Protein 2ZVY (pdb70)

CATH classification: 3.30.1330.60

Structure (mmCIF, N/CA/C/O backbone):
data_2ZVY
#
_entry.id   2ZVY
#
_cell.length_a   64.250
_cell.length_b   86.400
_cell.length_c   129.910
_cell.angle_alpha   90.00
_cell.angle_beta   90.00
_cell.angle_gamma   90.00
#
_symmetry.space_group_name_H-M   'C 2 2 21'
#
loop_
_entity.id
_entity.type
_entity.pdbx_description
1 polymer 'Chemotaxis protein motB'
2 water water
#
loop_
_atom_site.group_PDB
_atom_site.id
_atom_site.type_symbol
_atom_site.label_atom_id
_atom_site.label_alt_id
_atom_site.label_comp_id
_atom_site.label_asym_id
_atom_site.label_entity_id
_atom_site.label_seq_id
_atom_site.pdbx_PDB_ins_code
_atom_site.Cartn_x
_atom_site.Cartn_y
_atom_site.Cartn_z
_atom_site.occupancy
_atom_site.B_iso_or_equiv
_atom_site.auth_seq_id
_atom_site.auth_comp_id
_atom_site.auth_asym_id
_atom_site.auth_atom_id
_atom_site.pdbx_PDB_model_num
ATOM 1 N N . GLU A 1 1 ? 32.859 -24.983 27.023 1.00 71.98 99 GLU A N 1
ATOM 2 C CA . GLU A 1 1 ? 33.018 -26.463 26.972 1.00 71.84 99 GLU A CA 1
ATOM 3 C C . GLU A 1 1 ? 31.949 -27.148 27.816 1.00 71.44 99 GLU A C 1
ATOM 4 O O . GLU A 1 1 ? 31.699 -28.346 27.673 1.00 71.75 99 GLU A O 1
ATOM 10 N N . LYS A 1 2 ? 31.319 -26.375 28.695 1.00 70.36 100 LYS A N 1
ATOM 11 C CA . LYS A 1 2 ? 30.276 -26.891 29.572 1.00 68.97 100 LYS A CA 1
ATOM 12 C C . LYS A 1 2 ? 28.912 -26.879 28.879 1.00 67.49 100 LYS A C 1
ATOM 13 O O . LYS A 1 2 ? 28.615 -27.752 28.060 1.00 67.30 100 LYS A O 1
ATOM 19 N N . GLN A 1 3 ? 28.090 -25.886 29.213 1.00 65.52 101 GLN A N 1
ATOM 20 C CA . GLN A 1 3 ? 26.759 -25.745 28.629 1.00 63.08 101 GLN A CA 1
ATOM 21 C C . GLN A 1 3 ? 26.807 -25.685 27.104 1.00 60.69 101 GLN A C 1
ATOM 22 O O . GLN A 1 3 ? 26.029 -26.355 26.426 1.00 60.67 101 GLN A O 1
ATOM 28 N N . PRO A 1 4 ? 27.719 -24.870 26.546 1.00 58.14 102 PRO A N 1
ATOM 29 C CA . PRO A 1 4 ? 27.850 -24.737 25.093 1.00 55.92 102 PRO A CA 1
ATOM 30 C C . PRO A 1 4 ? 28.093 -26.062 24.379 1.00 53.58 102 PRO A C 1
ATOM 31 O O . PRO A 1 4 ? 27.430 -26.371 23.389 1.00 52.31 102 PRO A O 1
ATOM 35 N N . ASN A 1 5 ? 29.042 -26.846 24.882 1.00 50.97 103 ASN A N 1
ATOM 36 C CA . ASN A 1 5 ? 29.351 -28.130 24.270 1.00 48.75 103 ASN A CA 1
ATOM 37 C C . ASN A 1 5 ? 28.114 -29.018 24.220 1.00 46.52 103 ASN A C 1
ATOM 38 O O . ASN A 1 5 ? 27.795 -29.594 23.181 1.00 45.59 103 ASN A O 1
ATOM 43 N N . ILE A 1 6 ? 27.422 -29.125 25.347 1.00 44.03 104 ILE A N 1
ATOM 44 C CA .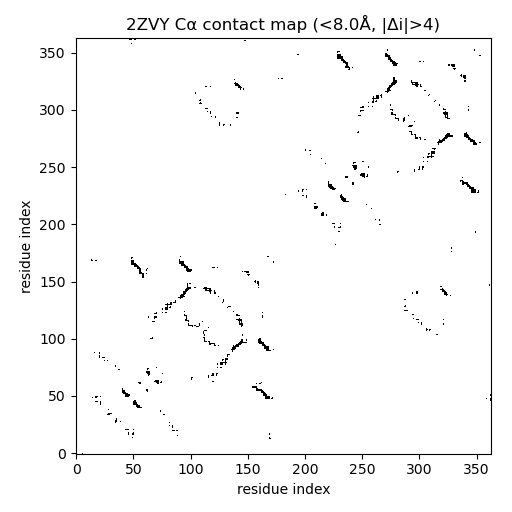 ILE A 1 6 ? 26.225 -29.949 25.419 1.00 42.55 104 ILE A CA 1
ATOM 45 C C . ILE A 1 6 ? 25.136 -29.325 24.545 1.00 40.89 104 ILE A C 1
ATOM 46 O O . ILE A 1 6 ? 24.287 -30.025 23.992 1.00 40.52 104 ILE A O 1
ATOM 51 N N . ASP A 1 7 ? 25.182 -28.004 24.412 1.00 38.79 105 ASP A N 1
ATOM 52 C CA . ASP A 1 7 ? 24.213 -27.274 23.605 1.00 36.05 105 ASP A CA 1
ATOM 53 C C . ASP A 1 7 ? 24.432 -27.590 22.128 1.00 33.47 105 ASP A C 1
ATOM 54 O O . ASP A 1 7 ? 23.480 -27.831 21.383 1.00 30.93 105 ASP A O 1
ATOM 59 N N . GLU A 1 8 ? 25.696 -27.589 21.716 1.00 30.67 106 GLU A N 1
ATOM 60 C CA . GLU A 1 8 ? 26.059 -27.878 20.335 1.00 30.90 106 GLU A CA 1
ATOM 61 C C . GLU A 1 8 ? 25.684 -29.322 20.020 1.00 28.89 106 GLU A C 1
ATOM 62 O O . GLU A 1 8 ? 25.212 -29.625 18.925 1.00 28.04 106 GLU A O 1
ATOM 68 N N . LEU A 1 9 ? 25.892 -30.208 20.992 1.00 28.12 107 LEU A N 1
ATOM 69 C CA . LEU A 1 9 ? 25.567 -31.621 20.826 1.00 27.98 107 LEU A CA 1
ATOM 70 C C . LEU A 1 9 ? 24.101 -31.808 20.453 1.00 27.61 107 LEU A C 1
ATOM 71 O O . LEU A 1 9 ? 23.784 -32.465 19.461 1.00 28.64 107 LEU A O 1
ATOM 76 N N . LYS A 1 10 ? 23.209 -31.233 21.253 1.00 25.18 108 LYS A N 1
ATOM 77 C CA . LYS A 1 10 ? 21.780 -31.354 20.994 1.00 26.04 108 LYS A CA 1
ATOM 78 C C . LYS A 1 10 ? 21.402 -30.726 19.659 1.00 23.50 108 LYS A C 1
ATOM 79 O O . LYS A 1 10 ? 20.534 -31.230 18.949 1.00 22.35 108 LYS A O 1
ATOM 85 N N . LYS A 1 11 ? 22.055 -29.622 19.325 1.00 21.51 109 LYS A N 1
ATOM 86 C CA . LYS A 1 11 ? 21.799 -28.935 18.064 1.00 21.53 109 LYS A CA 1
ATOM 87 C C . LYS A 1 11 ? 22.154 -29.847 16.890 1.00 21.11 109 LYS A C 1
ATOM 88 O O . LYS A 1 11 ? 21.388 -29.969 15.932 1.00 18.50 109 LYS A O 1
ATOM 94 N N . ARG A 1 12 ? 23.320 -30.484 16.971 1.00 21.46 110 ARG A N 1
ATOM 95 C CA . ARG A 1 12 ? 23.792 -31.388 15.922 1.00 22.32 110 ARG A CA 1
ATOM 96 C C . ARG A 1 12 ? 22.888 -32.598 15.752 1.00 22.59 110 ARG A C 1
ATOM 97 O O . ARG A 1 12 ? 22.636 -33.041 14.631 1.00 22.09 110 ARG A O 1
ATOM 105 N N . MET A 1 13 ? 22.419 -33.145 16.867 1.00 23.10 111 MET A N 1
ATOM 106 C CA . MET A 1 13 ? 21.544 -34.305 16.828 1.00 24.66 111 MET A CA 1
ATOM 107 C C . MET A 1 13 ? 20.226 -33.961 16.160 1.00 23.38 111 MET A C 1
ATOM 108 O O . MET A 1 13 ? 19.673 -34.764 15.409 1.00 23.63 111 MET A O 1
ATOM 113 N N . GLU A 1 14 ? 19.723 -32.763 16.430 1.00 20.89 112 GLU A N 1
ATOM 114 C CA . GLU A 1 14 ? 18.474 -32.348 15.824 1.00 18.91 112 GLU A CA 1
ATOM 115 C C . GLU A 1 14 ? 18.668 -32.152 14.330 1.00 16.21 112 GLU A C 1
ATOM 116 O O . GLU A 1 14 ? 17.806 -32.525 13.533 1.00 13.56 112 GLU A O 1
ATOM 122 N N . GLN A 1 15 ? 19.798 -31.561 13.951 1.00 14.42 113 GLN A N 1
ATOM 123 C CA . GLN A 1 15 ? 20.093 -31.338 12.541 1.00 14.48 113 GLN A CA 1
ATOM 124 C C . GLN A 1 15 ? 20.158 -32.669 11.802 1.00 13.99 113 GLN A C 1
ATOM 125 O O . GLN A 1 15 ? 19.638 -32.801 10.695 1.00 12.76 113 GLN A O 1
ATOM 131 N N . SER A 1 16 ? 20.796 -33.661 12.415 1.00 14.94 114 SER A N 1
ATOM 132 C CA . SER A 1 16 ? 20.904 -34.966 11.774 1.00 15.54 114 SER A CA 1
ATOM 133 C C . SER A 1 16 ? 19.519 -35.578 11.556 1.00 13.63 114 SER A C 1
ATOM 134 O O . SER A 1 16 ? 19.281 -36.230 10.539 1.00 13.09 114 SER A O 1
ATOM 137 N N . ARG A 1 17 ? 18.606 -35.368 12.502 1.00 12.61 115 ARG A N 1
ATOM 138 C CA . ARG A 1 17 ? 17.253 -35.902 12.369 1.00 11.97 115 ARG A CA 1
ATOM 139 C C . ARG A 1 17 ? 16.494 -35.198 11.252 1.00 11.60 115 ARG A C 1
ATOM 140 O O . ARG A 1 17 ? 15.795 -35.838 10.470 1.00 11.06 115 ARG A O 1
ATOM 148 N N . LEU A 1 18 ? 16.634 -33.878 11.177 1.00 11.01 116 LEU A N 1
ATOM 149 C CA . LEU A 1 18 ? 15.955 -33.113 10.136 1.00 11.31 116 LEU A CA 1
ATOM 150 C C . LEU A 1 18 ? 16.603 -33.365 8.781 1.00 12.01 116 LEU A C 1
ATOM 151 O O . LEU A 1 18 ? 15.936 -33.333 7.743 1.00 9.44 116 LEU A O 1
ATOM 156 N N . ASN A 1 19 ? 17.904 -33.629 8.787 1.00 10.68 117 ASN A N 1
ATOM 157 C CA . ASN A 1 19 ? 18.592 -33.911 7.542 1.00 12.59 117 ASN A CA 1
ATOM 158 C C . ASN A 1 19 ? 18.116 -35.257 7.003 1.00 10.91 117 ASN A C 1
ATOM 159 O O . ASN A 1 19 ? 17.970 -35.430 5.794 1.00 10.93 117 ASN A O 1
ATOM 164 N N . LYS A 1 20 ? 17.879 -36.215 7.893 1.00 9.42 118 LYS A N 1
ATOM 165 C CA . LYS A 1 20 ? 17.411 -37.514 7.433 1.00 10.32 118 LYS A CA 1
ATOM 166 C C . LYS A 1 20 ? 16.003 -37.356 6.877 1.00 8.58 118 LYS A C 1
ATOM 167 O O . LYS A 1 20 ? 15.657 -37.967 5.869 1.00 9.60 118 LYS A O 1
ATOM 173 N N . LEU A 1 21 ? 15.186 -36.544 7.544 1.00 8.52 119 LEU A N 1
ATOM 174 C CA . LEU A 1 21 ? 13.826 -36.303 7.076 1.00 7.12 119 LEU A CA 1
ATOM 175 C C . LEU A 1 21 ? 13.883 -35.673 5.683 1.00 7.77 119 LEU A C 1
ATOM 176 O O . LEU A 1 21 ? 13.095 -36.014 4.803 1.00 8.45 119 LEU A O 1
ATOM 181 N N . ARG A 1 22 ? 14.827 -34.759 5.484 1.00 8.63 120 ARG A N 1
ATOM 182 C CA . ARG A 1 22 ? 14.979 -34.098 4.194 1.00 9.55 120 ARG A CA 1
ATOM 183 C C . ARG A 1 22 ? 15.260 -35.136 3.111 1.00 9.16 120 ARG A C 1
ATOM 184 O O . ARG A 1 22 ? 14.638 -35.128 2.050 1.00 9.20 120 ARG A O 1
ATOM 192 N N . GLY A 1 23 ? 16.193 -36.039 3.388 1.00 7.72 121 GLY A N 1
ATOM 193 C CA . GLY A 1 23 ? 16.516 -37.067 2.419 1.00 8.36 121 GLY A CA 1
ATOM 194 C C . GLY A 1 23 ? 15.340 -37.991 2.183 1.00 8.29 121 GLY A C 1
ATOM 195 O O . GLY A 1 23 ? 15.110 -38.435 1.062 1.00 9.92 121 GLY A O 1
ATOM 196 N N . ASP A 1 24 ? 14.589 -38.277 3.243 1.00 7.72 122 ASP A N 1
ATOM 197 C CA . ASP A 1 24 ? 13.433 -39.161 3.137 1.00 8.79 122 ASP A CA 1
ATOM 198 C C . ASP A 1 24 ? 12.335 -38.553 2.274 1.00 8.24 122 ASP A C 1
ATOM 199 O O . ASP A 1 24 ? 11.681 -39.252 1.502 1.00 8.96 122 ASP A O 1
ATOM 204 N N . LEU A 1 25 ? 12.125 -37.250 2.408 1.00 7.33 123 LEU A N 1
ATOM 205 C CA . LEU A 1 25 ? 11.102 -36.587 1.617 1.00 7.18 123 LEU A CA 1
ATOM 206 C C . LEU A 1 25 ? 11.521 -36.545 0.153 1.00 7.57 123 LEU A C 1
ATOM 207 O O . LEU A 1 25 ? 10.717 -36.817 -0.737 1.00 6.78 123 LEU A O 1
ATOM 212 N N . ASP A 1 26 ? 12.782 -36.210 -0.100 1.00 7.95 124 ASP A N 1
ATOM 213 C CA . ASP A 1 26 ? 13.275 -36.166 -1.469 1.00 8.65 124 ASP A CA 1
ATOM 214 C C . ASP A 1 26 ? 13.132 -37.554 -2.105 1.00 7.99 124 ASP A C 1
ATOM 215 O O . ASP A 1 26 ? 12.772 -37.671 -3.273 1.00 7.96 124 ASP A O 1
ATOM 220 N N . GLN A 1 27 ? 13.412 -38.602 -1.337 1.00 7.66 125 GLN A N 1
ATOM 221 C CA . GLN A 1 27 ? 13.307 -39.960 -1.862 1.00 10.14 125 GLN A CA 1
ATOM 222 C C . GLN A 1 27 ? 11.859 -40.343 -2.149 1.00 9.31 125 GLN A C 1
ATOM 223 O O . GLN A 1 27 ? 11.583 -41.035 -3.125 1.00 9.28 125 GLN A O 1
ATOM 229 N N . LEU A 1 28 ? 10.945 -39.911 -1.284 1.00 7.87 126 LEU A N 1
ATOM 230 C CA . LEU A 1 28 ? 9.520 -40.208 -1.458 1.00 7.45 126 LEU A CA 1
ATOM 231 C C . LEU A 1 28 ? 9.041 -39.621 -2.785 1.00 6.53 126 LEU A C 1
ATOM 232 O O . LEU A 1 28 ? 8.304 -40.255 -3.549 1.00 5.88 126 LEU A O 1
ATOM 237 N N . ILE A 1 29 ? 9.466 -38.393 -3.052 1.00 6.94 127 ILE A N 1
ATOM 238 C CA . ILE A 1 29 ? 9.085 -37.701 -4.273 1.00 6.48 127 ILE A CA 1
ATOM 239 C C . ILE A 1 29 ? 9.672 -38.377 -5.509 1.00 7.70 127 ILE A C 1
ATOM 240 O O . ILE A 1 29 ? 8.993 -38.543 -6.524 1.00 6.76 127 ILE A O 1
ATOM 245 N N . GLU A 1 30 ? 10.934 -38.783 -5.404 1.00 7.17 128 GLU A N 1
ATOM 246 C CA . 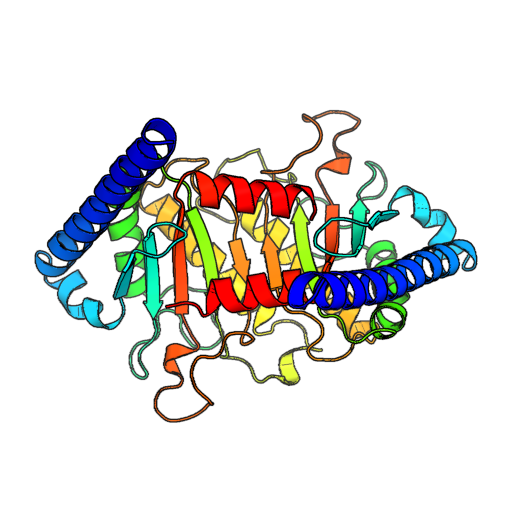GLU A 1 30 ? 11.643 -39.424 -6.508 1.00 8.04 128 GLU A CA 1
ATOM 247 C C . GLU A 1 30 ? 11.111 -40.790 -6.920 1.00 8.70 128 GLU A C 1
ATOM 248 O O . GLU A 1 30 ? 10.932 -41.062 -8.113 1.00 7.99 128 GLU A O 1
ATOM 254 N N . SER A 1 31 ? 10.844 -41.646 -5.939 1.00 8.31 129 SER A N 1
ATOM 255 C CA . SER A 1 31 ? 10.397 -43.001 -6.242 1.00 8.75 129 SER A CA 1
ATOM 256 C C . SER A 1 31 ? 8.948 -43.183 -6.682 1.00 8.44 129 SER A C 1
ATOM 257 O O . SER A 1 31 ? 8.598 -44.245 -7.191 1.00 9.83 129 SER A O 1
ATOM 260 N N . ASP A 1 32 ? 8.112 -42.165 -6.493 1.00 8.07 130 ASP A N 1
ATOM 261 C CA . ASP A 1 32 ? 6.711 -42.238 -6.911 1.00 9.85 130 ASP A CA 1
ATOM 262 C C . ASP A 1 32 ? 6.606 -41.408 -8.192 1.00 10.29 130 ASP A C 1
ATOM 263 O O . ASP A 1 32 ? 6.706 -40.187 -8.150 1.00 8.20 130 ASP A O 1
ATOM 268 N N . PRO A 1 33 ? 6.395 -42.063 -9.348 1.00 10.81 131 PRO A N 1
ATOM 269 C CA . PRO A 1 33 ? 6.291 -41.365 -10.636 1.00 12.00 131 PRO A CA 1
ATOM 270 C C . PRO A 1 33 ? 5.379 -40.148 -10.671 1.00 12.01 131 PRO A C 1
ATOM 271 O O . PRO A 1 33 ? 5.703 -39.144 -11.306 1.00 11.40 131 PRO A O 1
ATOM 275 N N . LYS A 1 34 ? 4.236 -40.234 -10.003 1.00 12.48 132 LYS A N 1
ATOM 276 C CA . LYS A 1 34 ? 3.310 -39.111 -9.997 1.00 12.96 132 LYS A CA 1
ATOM 277 C C . LYS A 1 34 ? 3.815 -37.952 -9.154 1.00 12.07 132 LYS A C 1
ATOM 278 O O . LYS A 1 34 ? 3.635 -36.795 -9.524 1.00 12.62 132 LYS A O 1
ATOM 284 N N . LEU A 1 35 ? 4.454 -38.254 -8.028 1.00 10.67 133 LEU A N 1
ATOM 285 C CA . LEU A 1 35 ? 4.996 -37.193 -7.189 1.00 8.63 133 LEU A CA 1
ATOM 286 C C . LEU A 1 35 ? 6.216 -36.594 -7.874 1.00 7.50 133 LEU A C 1
ATOM 287 O O . LEU A 1 35 ? 6.447 -35.392 -7.809 1.00 9.29 133 LEU A O 1
ATOM 292 N N . ARG A 1 36 ? 6.996 -37.433 -8.547 1.00 8.29 134 ARG A N 1
ATOM 293 C CA . ARG A 1 36 ? 8.190 -36.949 -9.233 1.00 7.52 134 ARG A CA 1
ATOM 294 C C . ARG A 1 36 ? 7.824 -35.933 -10.320 1.00 10.00 134 ARG A C 1
ATOM 295 O O . ARG A 1 36 ? 8.539 -34.952 -10.539 1.00 8.68 134 ARG A O 1
ATOM 303 N N . ALA A 1 37 ? 6.701 -36.169 -10.992 1.00 8.67 135 ALA A N 1
ATOM 304 C CA . ALA A 1 37 ? 6.239 -35.269 -12.043 1.00 11.58 135 ALA A CA 1
ATOM 305 C C . ALA A 1 37 ? 5.897 -33.896 -11.469 1.00 10.67 135 ALA A C 1
ATOM 306 O O . ALA A 1 37 ? 5.851 -32.900 -12.195 1.00 10.89 135 ALA A O 1
ATOM 308 N N . LEU A 1 38 ? 5.660 -33.849 -10.163 1.00 9.02 136 LEU A N 1
ATOM 309 C CA . LEU A 1 38 ? 5.307 -32.606 -9.485 1.00 9.58 136 LEU A CA 1
ATOM 310 C C . LEU A 1 38 ? 6.495 -31.963 -8.767 1.00 9.34 136 LEU A C 1
ATOM 311 O O . LEU A 1 38 ? 6.354 -30.907 -8.151 1.00 11.40 136 LEU A O 1
ATOM 316 N N . ARG A 1 39 ? 7.666 -32.589 -8.856 1.00 8.97 137 ARG A N 1
ATOM 317 C CA . ARG A 1 39 ? 8.853 -32.079 -8.179 1.00 8.31 137 ARG A CA 1
ATOM 318 C C . ARG A 1 39 ? 9.222 -30.617 -8.465 1.00 10.11 137 ARG A C 1
ATOM 319 O O . ARG A 1 39 ? 9.780 -29.938 -7.604 1.00 10.03 137 ARG A O 1
ATOM 327 N N . PRO A 1 40 ? 8.941 -30.118 -9.679 1.00 11.20 138 PRO A N 1
ATOM 328 C CA . PRO A 1 40 ? 9.288 -28.718 -9.949 1.00 12.16 138 PRO A CA 1
ATOM 329 C C . PRO A 1 40 ? 8.603 -27.748 -8.982 1.00 12.88 138 PRO A C 1
ATOM 330 O O . PRO A 1 40 ? 9.057 -26.617 -8.796 1.00 14.22 138 PRO A O 1
ATOM 334 N N . HIS A 1 41 ? 7.521 -28.204 -8.359 1.00 11.75 139 HIS A N 1
ATOM 335 C CA . HIS A 1 41 ? 6.768 -27.390 -7.405 1.00 11.39 139 HIS A CA 1
ATOM 336 C C . HIS A 1 41 ? 7.320 -27.530 -5.997 1.00 13.80 139 HIS A C 1
ATOM 337 O O . HIS A 1 41 ? 6.952 -26.764 -5.107 1.00 12.56 139 HIS A O 1
ATOM 344 N N . LEU A 1 42 ? 8.205 -28.502 -5.798 1.00 10.82 140 LEU A N 1
ATOM 345 C CA . LEU A 1 42 ? 8.741 -28.767 -4.468 1.00 12.25 140 LEU A CA 1
ATOM 346 C C . LEU A 1 42 ? 10.169 -28.306 -4.230 1.00 15.32 140 LEU A C 1
ATOM 347 O O . LEU A 1 42 ? 11.090 -28.709 -4.938 1.00 14.01 140 LEU A O 1
ATOM 352 N N . LYS A 1 43 ? 10.340 -27.463 -3.215 1.00 15.39 141 LYS A N 1
ATOM 353 C CA . LYS A 1 43 ? 11.657 -26.940 -2.852 1.00 18.96 141 LYS A CA 1
ATOM 354 C C . LYS A 1 43 ? 11.875 -27.209 -1.370 1.00 18.75 141 LYS A C 1
ATOM 355 O O . LYS A 1 43 ? 11.144 -26.687 -0.528 1.00 18.55 141 LYS A O 1
ATOM 361 N N . ILE A 1 44 ? 12.877 -28.022 -1.054 1.00 18.43 142 ILE A N 1
ATOM 362 C CA . ILE A 1 44 ? 13.174 -28.359 0.332 1.00 19.97 142 ILE A CA 1
ATOM 363 C C . ILE A 1 44 ? 14.575 -27.902 0.720 1.00 22.15 142 ILE A C 1
ATOM 364 O O . ILE A 1 44 ? 15.545 -28.191 0.019 1.00 25.06 142 ILE A O 1
ATOM 369 N N . ASP A 1 45 ? 14.683 -27.189 1.837 1.00 20.02 143 ASP A N 1
ATOM 370 C CA . ASP A 1 45 ? 15.983 -26.720 2.296 1.00 18.93 143 ASP A CA 1
ATOM 371 C C . ASP A 1 45 ? 16.066 -26.653 3.815 1.00 18.58 143 ASP A C 1
ATOM 372 O O . ASP A 1 45 ? 15.054 -26.534 4.504 1.00 16.07 143 ASP A O 1
ATOM 377 N N . LEU A 1 46 ? 17.282 -26.763 4.338 1.00 17.60 144 LEU A N 1
ATOM 378 C CA . LEU A 1 46 ? 17.482 -26.678 5.774 1.00 18.16 144 LEU A CA 1
ATOM 379 C C . LEU A 1 46 ? 17.684 -25.211 6.102 1.00 16.67 144 LEU A C 1
ATOM 380 O O . LEU A 1 46 ? 18.476 -24.528 5.451 1.00 18.28 144 LEU A O 1
ATOM 385 N N . VAL A 1 47 ? 16.949 -24.720 7.093 1.00 15.13 145 VAL A N 1
ATOM 386 C CA . VAL A 1 47 ? 17.075 -23.334 7.516 1.00 13.51 145 VAL A CA 1
ATOM 387 C C . VAL A 1 47 ? 17.437 -23.339 8.997 1.00 13.52 145 VAL A C 1
ATOM 388 O O . VAL A 1 47 ? 17.425 -24.387 9.642 1.00 13.32 145 VAL A O 1
ATOM 392 N N . GLN A 1 48 ? 17.769 -22.169 9.527 1.00 15.95 146 GLN A N 1
ATOM 393 C CA . GLN A 1 48 ? 18.142 -22.048 10.928 1.00 16.60 146 GLN A CA 1
ATOM 394 C C . GLN A 1 48 ? 17.069 -22.578 11.877 1.00 15.62 146 GLN A C 1
ATOM 395 O O . GLN A 1 48 ? 17.384 -23.161 12.915 1.00 15.00 146 GLN A O 1
ATOM 401 N N . GLU A 1 49 ? 15.805 -22.380 11.511 1.00 12.28 147 GLU A N 1
ATOM 402 C CA . GLU A 1 49 ? 14.682 -22.817 12.337 1.00 13.45 147 GLU A CA 1
ATOM 403 C C . GLU A 1 49 ? 14.315 -24.294 12.177 1.00 12.81 147 GLU A C 1
ATOM 404 O O . GLU A 1 49 ? 13.474 -24.812 12.915 1.00 12.63 147 GLU A O 1
ATOM 410 N N . GLY A 1 50 ? 14.928 -24.966 11.209 1.00 11.82 148 GLY A N 1
ATOM 411 C CA . GLY A 1 50 ? 14.628 -26.371 11.002 1.00 11.58 148 GLY A CA 1
ATOM 412 C C . GLY A 1 50 ? 14.668 -26.787 9.544 1.00 13.16 148 GLY A C 1
ATOM 413 O O . GLY A 1 50 ? 15.624 -26.489 8.834 1.00 16.17 148 GLY A O 1
ATOM 414 N N . LEU A 1 51 ? 13.626 -27.480 9.098 1.00 11.57 149 LEU A N 1
ATOM 415 C CA . LEU A 1 51 ? 13.547 -27.947 7.718 1.00 10.28 149 LEU A CA 1
ATOM 416 C C . LEU A 1 51 ? 12.363 -27.299 7.011 1.00 9.61 149 LEU A C 1
ATOM 417 O O . LEU A 1 51 ? 11.228 -27.416 7.465 1.00 9.23 149 LEU A O 1
ATOM 422 N N . ARG A 1 52 ? 12.625 -26.617 5.901 1.00 9.44 150 ARG A N 1
ATOM 423 C CA . ARG A 1 52 ? 11.543 -25.969 5.168 1.00 9.31 150 ARG A CA 1
ATOM 424 C C . ARG A 1 52 ? 11.153 -26.687 3.886 1.00 10.34 150 ARG A C 1
ATOM 425 O O . ARG A 1 52 ? 12.004 -27.045 3.070 1.00 11.66 150 ARG A O 1
ATOM 433 N N . ILE A 1 53 ? 9.849 -26.894 3.725 1.00 8.98 151 ILE A N 1
ATOM 434 C CA . ILE A 1 53 ? 9.299 -27.533 2.543 1.00 9.40 151 ILE A CA 1
ATOM 435 C C . ILE A 1 53 ? 8.372 -26.516 1.897 1.00 10.46 151 ILE A C 1
ATOM 436 O O . ILE A 1 53 ? 7.371 -26.111 2.492 1.00 11.30 151 ILE A O 1
ATOM 441 N N . GLN A 1 54 ? 8.718 -26.085 0.692 1.00 8.01 152 GLN A N 1
ATOM 442 C CA . GLN A 1 54 ? 7.892 -25.119 -0.017 1.00 9.54 152 GLN A CA 1
ATOM 443 C C . GLN A 1 54 ? 7.183 -25.803 -1.182 1.00 9.88 152 GLN A C 1
ATOM 444 O O . GLN A 1 54 ? 7.790 -26.587 -1.912 1.00 9.48 152 GLN A O 1
ATOM 450 N N . ILE A 1 55 ? 5.894 -25.511 -1.334 1.00 8.35 153 ILE A N 1
ATOM 451 C CA . ILE A 1 55 ? 5.102 -26.050 -2.430 1.00 8.54 153 ILE A CA 1
ATOM 452 C C . ILE A 1 55 ? 4.716 -24.792 -3.189 1.00 9.41 153 ILE A C 1
ATOM 453 O O . ILE A 1 55 ? 3.869 -24.010 -2.751 1.00 8.36 153 ILE A O 1
ATOM 458 N N . ILE A 1 56 ? 5.381 -24.600 -4.321 1.00 9.26 154 ILE A N 1
ATOM 459 C CA . ILE A 1 56 ? 5.223 -23.400 -5.134 1.00 11.09 154 ILE A CA 1
ATOM 460 C C . ILE A 1 56 ? 4.449 -23.577 -6.434 1.00 11.59 154 ILE A C 1
ATOM 461 O O . ILE A 1 56 ? 4.550 -24.603 -7.100 1.00 14.09 154 ILE A O 1
ATOM 466 N N . ASP A 1 57 ? 3.669 -22.560 -6.785 1.00 10.36 155 ASP A N 1
ATOM 467 C CA . ASP A 1 57 ? 2.886 -22.577 -8.014 1.00 12.36 155 ASP A CA 1
ATOM 468 C C . ASP A 1 57 ? 3.776 -22.444 -9.247 1.00 13.18 155 ASP A C 1
ATOM 469 O O . ASP A 1 57 ? 4.933 -22.025 -9.162 1.00 12.44 155 ASP A O 1
ATOM 474 N N . SER A 1 58 ? 3.205 -22.812 -10.389 1.00 17.04 156 SER A N 1
ATOM 475 C CA . SER A 1 58 ? 3.829 -22.644 -11.694 1.00 20.69 156 SER A CA 1
ATOM 476 C C . SER A 1 58 ? 2.645 -21.945 -12.362 1.00 21.69 156 SER A C 1
ATOM 477 O O . SER A 1 58 ? 1.508 -22.150 -11.940 1.00 23.45 156 SER A O 1
ATOM 480 N N . GLN A 1 59 ? 2.871 -21.118 -13.375 1.00 26.53 157 GLN A N 1
ATOM 481 C CA . GLN A 1 59 ? 1.734 -20.434 -13.987 1.00 28.67 157 GLN A CA 1
ATOM 482 C C . GLN A 1 59 ? 0.661 -21.370 -14.545 1.00 29.43 157 GLN A C 1
ATOM 483 O O . GLN A 1 59 ? -0.531 -21.092 -14.418 1.00 30.80 157 GLN A O 1
ATOM 489 N N . ASN A 1 60 ? 1.070 -22.487 -15.135 1.00 28.30 158 ASN A N 1
ATOM 490 C CA . ASN A 1 60 ? 0.101 -23.417 -15.687 1.00 27.68 158 ASN A CA 1
ATOM 491 C C . ASN A 1 60 ? -0.462 -24.395 -14.666 1.00 24.41 158 ASN A C 1
ATOM 492 O O . ASN A 1 60 ? -1.490 -25.026 -14.904 1.00 24.84 158 ASN A O 1
ATOM 497 N N . ARG A 1 61 ? 0.207 -24.523 -13.526 1.00 21.73 159 ARG A N 1
ATOM 498 C CA . ARG A 1 61 ? -0.254 -25.439 -12.489 1.00 19.26 159 ARG A CA 1
ATOM 499 C C . ARG A 1 61 ? -0.231 -24.835 -11.091 1.00 17.42 159 ARG A C 1
ATOM 500 O O . ARG A 1 61 ? 0.726 -25.027 -10.340 1.00 17.44 159 ARG A O 1
ATOM 508 N N . PRO A 1 62 ? -1.286 -24.092 -10.723 1.00 14.62 160 PRO A N 1
ATOM 509 C CA . PRO A 1 62 ? -1.368 -23.471 -9.398 1.00 13.10 160 PRO A CA 1
ATOM 510 C C . PRO A 1 62 ? -1.853 -24.507 -8.384 1.00 11.35 160 PRO A C 1
ATOM 511 O O . PRO A 1 62 ? -2.596 -25.421 -8.741 1.00 11.34 160 PRO A O 1
ATOM 515 N N . MET A 1 63 ? -1.441 -24.381 -7.127 1.00 10.18 161 MET A N 1
ATOM 516 C CA . MET A 1 63 ? -1.887 -25.343 -6.126 1.00 10.31 161 MET A CA 1
ATOM 517 C C . MET A 1 63 ? -3.324 -25.038 -5.712 1.00 10.23 161 MET A C 1
ATOM 518 O O . MET A 1 63 ? -4.026 -25.902 -5.192 1.00 12.31 161 MET A O 1
ATOM 523 N N . PHE A 1 64 ? -3.743 -23.799 -5.958 1.00 11.05 162 PHE A N 1
ATOM 524 C CA . PHE A 1 64 ? -5.091 -23.315 -5.654 1.00 10.13 162 PHE A CA 1
ATOM 525 C C . PHE A 1 64 ? -5.471 -22.427 -6.833 1.00 10.70 162 PHE A C 1
ATOM 526 O O . PHE A 1 64 ? -4.661 -21.613 -7.270 1.00 10.41 162 PHE A O 1
ATOM 534 N N . LYS A 1 65 ? -6.686 -22.560 -7.353 1.00 10.61 163 LYS A N 1
ATOM 535 C CA . LYS A 1 65 ? -7.077 -21.692 -8.458 1.00 12.03 163 LYS A CA 1
ATOM 536 C C . LYS A 1 65 ? -7.192 -20.263 -7.942 1.00 10.61 163 LYS A C 1
ATOM 537 O O . LYS A 1 65 ? -7.437 -20.037 -6.756 1.00 10.36 163 LYS A O 1
ATOM 543 N N . THR A 1 66 ? -7.006 -19.301 -8.837 1.00 11.25 164 THR A N 1
ATOM 544 C CA . THR A 1 66 ? -7.050 -17.891 -8.466 1.00 12.54 164 THR A CA 1
ATOM 545 C C . THR A 1 66 ? -8.249 -17.483 -7.620 1.00 12.26 164 THR A C 1
ATOM 546 O O . THR A 1 66 ? -9.403 -17.702 -8.000 1.00 10.78 164 THR A O 1
ATOM 550 N N . GLY A 1 67 ? -7.952 -16.890 -6.464 1.00 13.14 165 GLY A N 1
ATOM 551 C CA . GLY A 1 67 ? -8.985 -16.428 -5.556 1.00 13.97 165 GLY A CA 1
ATOM 552 C C . GLY A 1 67 ? -9.622 -17.502 -4.695 1.00 14.47 165 GLY A C 1
ATOM 553 O O . GLY A 1 67 ? -10.464 -17.198 -3.852 1.00 15.59 165 GLY A O 1
ATOM 554 N N . SER A 1 68 ? -9.215 -18.753 -4.888 1.00 12.87 166 SER A N 1
ATOM 555 C CA . SER A 1 68 ? -9.784 -19.872 -4.139 1.00 11.20 166 SER A CA 1
ATOM 556 C C . SER A 1 68 ? -8.857 -20.478 -3.088 1.00 11.68 166 SER A C 1
ATOM 557 O O . SER A 1 68 ? -7.640 -20.500 -3.262 1.00 9.47 166 SER A O 1
ATOM 560 N N . ALA A 1 69 ? -9.451 -20.971 -2.004 1.00 11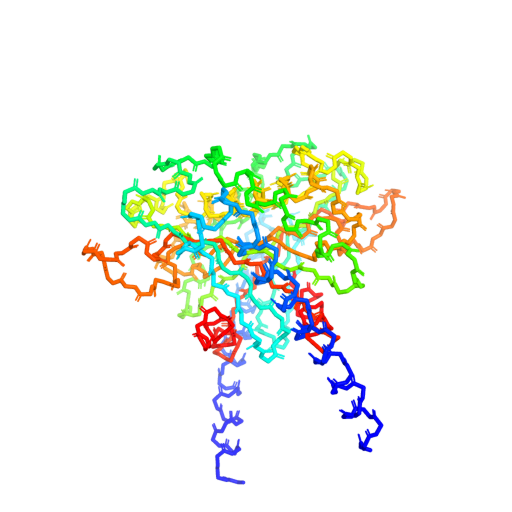.13 167 ALA A N 1
ATOM 561 C CA . ALA A 1 69 ? -8.696 -21.613 -0.932 1.00 10.97 167 ALA A CA 1
ATOM 562 C C . ALA A 1 69 ? -8.924 -23.127 -0.988 1.00 12.48 167 ALA A C 1
ATOM 563 O O . ALA A 1 69 ? -8.657 -23.841 -0.022 1.00 12.31 167 ALA A O 1
ATOM 565 N N . GLU A 1 70 ? -9.422 -23.601 -2.128 1.00 11.71 168 GLU A N 1
ATOM 566 C CA . GLU A 1 70 ? -9.692 -25.023 -2.356 1.00 13.10 168 GLU A CA 1
ATOM 567 C C . GLU A 1 70 ? -8.492 -25.660 -3.053 1.00 12.22 168 GLU A C 1
ATOM 568 O O . GLU A 1 70 ? -8.103 -25.228 -4.138 1.00 12.13 168 GLU A O 1
ATOM 574 N N . VAL A 1 71 ? -7.912 -26.692 -2.446 1.00 10.52 169 VAL A N 1
ATOM 575 C CA . VAL A 1 71 ? -6.742 -27.335 -3.039 1.00 10.73 169 VAL A CA 1
ATOM 576 C C . VAL A 1 71 ? -7.037 -28.032 -4.356 1.00 11.21 169 VAL A C 1
ATOM 577 O O . VAL A 1 71 ? -8.107 -28.621 -4.535 1.00 9.89 169 VAL A O 1
ATOM 581 N N . GLU A 1 72 ? -6.081 -27.956 -5.278 1.00 9.56 170 GLU A N 1
ATOM 582 C CA . GLU A 1 72 ? -6.218 -28.634 -6.555 1.00 11.38 170 GLU A CA 1
ATOM 583 C C . GLU A 1 72 ? -5.867 -30.097 -6.281 1.00 12.39 170 GLU A C 1
ATOM 584 O O . GLU A 1 72 ? -5.242 -30.409 -5.264 1.00 11.07 170 GLU A O 1
ATOM 590 N N . PRO A 1 73 ? -6.274 -31.015 -7.171 1.00 11.97 171 PRO A N 1
ATOM 591 C CA . PRO A 1 73 ? -5.983 -32.439 -6.976 1.00 12.40 171 PRO A CA 1
ATOM 592 C C . PRO A 1 73 ? -4.521 -32.786 -6.688 1.00 11.36 171 PRO A C 1
ATOM 593 O O . PRO A 1 73 ? -4.235 -33.558 -5.772 1.00 11.63 171 PRO A O 1
ATOM 597 N N . TYR A 1 74 ? -3.596 -32.227 -7.463 1.00 9.47 172 TYR A N 1
ATOM 598 C CA . TYR A 1 74 ? -2.180 -32.532 -7.253 1.00 10.02 172 TYR A CA 1
ATOM 599 C C . TYR A 1 74 ? -1.637 -31.929 -5.964 1.00 9.67 172 TYR A C 1
ATOM 600 O O . TYR A 1 74 ? -0.644 -32.418 -5.420 1.00 7.44 172 TYR A O 1
ATOM 609 N N . MET A 1 75 ? -2.275 -30.867 -5.476 1.00 8.86 173 MET A N 1
ATOM 610 C CA . MET A 1 75 ? -1.844 -30.256 -4.225 1.00 9.61 173 MET A CA 1
ATOM 611 C C . MET A 1 75 ? -2.237 -31.210 -3.100 1.00 8.56 173 MET A C 1
ATOM 612 O O . MET A 1 75 ? -1.455 -31.465 -2.182 1.00 8.12 173 MET A O 1
ATOM 617 N N . ARG A 1 76 ? -3.459 -31.732 -3.174 1.00 7.11 174 ARG A N 1
ATOM 618 C CA . ARG A 1 76 ? -3.933 -32.693 -2.189 1.00 7.42 174 ARG A CA 1
ATOM 619 C C . ARG A 1 76 ? -2.999 -33.903 -2.189 1.00 8.15 174 ARG A C 1
ATOM 620 O O . ARG A 1 76 ? -2.609 -34.397 -1.129 1.00 8.28 174 ARG A O 1
ATOM 628 N N . ASP A 1 77 ? -2.637 -34.376 -3.380 1.00 9.51 175 ASP A N 1
ATOM 629 C CA . ASP A 1 77 ? -1.757 -35.544 -3.496 1.00 10.75 175 ASP A CA 1
ATOM 630 C C . ASP A 1 77 ? -0.398 -35.335 -2.839 1.00 9.51 175 ASP A C 1
ATOM 631 O O . ASP A 1 77 ? 0.112 -36.223 -2.155 1.00 9.74 175 ASP A O 1
ATOM 636 N N . ILE A 1 78 ? 0.192 -34.169 -3.060 1.00 8.56 176 ILE A N 1
ATOM 637 C CA . ILE A 1 78 ? 1.490 -33.855 -2.477 1.00 8.33 176 ILE A CA 1
ATOM 638 C C . ILE A 1 78 ? 1.402 -33.828 -0.954 1.00 8.26 176 ILE A C 1
ATOM 639 O O . ILE A 1 78 ? 2.184 -34.477 -0.259 1.00 6.79 176 ILE A O 1
ATOM 644 N N . LEU A 1 79 ? 0.442 -33.069 -0.436 1.00 6.67 177 LEU A N 1
ATOM 645 C CA . LEU A 1 79 ? 0.276 -32.949 1.005 1.00 5.55 177 LEU A CA 1
ATOM 646 C C . LEU A 1 79 ? -0.018 -34.280 1.690 1.00 5.92 177 LEU A C 1
ATOM 647 O O . LEU A 1 79 ? 0.558 -34.582 2.735 1.00 5.75 177 LEU A O 1
ATOM 652 N N . ARG A 1 80 ? -0.907 -35.080 1.110 1.00 6.64 178 ARG A N 1
ATOM 653 C CA . ARG A 1 80 ? -1.229 -36.359 1.722 1.00 7.51 178 ARG A CA 1
ATOM 654 C C . ARG A 1 80 ? -0.063 -37.336 1.647 1.00 7.22 178 ARG A C 1
ATOM 655 O O . ARG A 1 80 ? 0.088 -38.194 2.515 1.00 8.70 178 ARG A O 1
ATOM 663 N N . ALA A 1 81 ? 0.774 -37.198 0.625 1.00 8.43 179 ALA A N 1
ATOM 664 C CA . ALA A 1 81 ? 1.921 -38.091 0.492 1.00 7.42 179 ALA A CA 1
ATOM 665 C C . ALA A 1 81 ? 2.993 -37.813 1.540 1.00 8.45 179 ALA A C 1
ATOM 666 O O . ALA A 1 81 ? 3.546 -38.738 2.133 1.00 6.94 179 ALA A O 1
ATOM 668 N N . ILE A 1 82 ? 3.290 -36.539 1.783 1.00 7.37 180 ILE A N 1
ATOM 669 C CA . ILE A 1 82 ? 4.332 -36.215 2.748 1.00 6.74 180 ILE A CA 1
ATOM 670 C C . ILE A 1 82 ? 3.901 -36.336 4.203 1.00 6.47 180 ILE A C 1
ATOM 671 O O . ILE A 1 82 ? 4.741 -36.539 5.077 1.00 8.21 180 ILE A O 1
ATOM 676 N N . ALA A 1 83 ? 2.595 -36.251 4.458 1.00 7.38 181 ALA A N 1
ATOM 677 C CA . ALA A 1 83 ? 2.072 -36.320 5.820 1.00 7.61 181 ALA A CA 1
ATOM 678 C C . ALA A 1 83 ? 2.634 -37.443 6.696 1.00 7.45 181 ALA A C 1
ATOM 679 O O . ALA A 1 83 ? 3.197 -37.178 7.757 1.00 8.46 181 ALA A O 1
ATOM 681 N N . PRO A 1 84 ? 2.492 -38.710 6.274 1.00 9.40 182 PRO A N 1
ATOM 682 C CA . PRO A 1 84 ? 3.020 -39.806 7.096 1.00 9.57 182 PRO A CA 1
ATOM 683 C C . PRO A 1 84 ? 4.527 -39.747 7.334 1.00 10.46 182 PRO A C 1
ATOM 684 O O . PRO A 1 84 ? 5.011 -40.158 8.390 1.00 11.20 182 PRO A O 1
ATOM 688 N N . VAL A 1 85 ? 5.269 -39.235 6.359 1.00 8.90 183 VAL A N 1
ATOM 689 C CA . VAL A 1 85 ? 6.714 -39.144 6.507 1.00 9.41 183 VAL A CA 1
ATOM 690 C C . VAL A 1 85 ? 7.047 -38.073 7.544 1.00 10.07 183 VAL A C 1
ATOM 691 O O . VAL A 1 85 ? 7.978 -38.224 8.329 1.00 9.65 183 VAL A O 1
ATOM 695 N N . LEU A 1 86 ? 6.270 -36.995 7.562 1.00 10.15 184 LEU A N 1
ATOM 696 C CA . LEU A 1 86 ? 6.495 -35.936 8.540 1.00 10.71 184 LEU A CA 1
ATOM 697 C C . LEU A 1 86 ? 6.325 -36.491 9.958 1.00 12.00 184 LEU A C 1
ATOM 698 O O . LEU A 1 86 ? 6.907 -35.969 10.913 1.00 11.43 184 LEU A O 1
ATOM 703 N N . ASN A 1 87 ? 5.535 -37.557 10.092 1.00 14.71 185 ASN A N 1
ATOM 704 C CA . ASN A 1 87 ? 5.318 -38.185 11.399 1.00 16.02 185 ASN A CA 1
ATOM 705 C C . ASN A 1 87 ? 6.533 -38.970 11.885 1.00 17.16 185 ASN A C 1
ATOM 706 O O . ASN A 1 87 ? 6.572 -39.408 13.037 1.00 18.23 185 ASN A O 1
ATOM 711 N N . GLY A 1 88 ? 7.507 -39.160 11.000 1.00 18.15 186 GLY A N 1
ATOM 712 C CA . GLY A 1 88 ? 8.713 -39.901 11.338 1.00 19.53 186 GLY A CA 1
ATOM 713 C C . GLY A 1 88 ? 9.474 -39.376 12.539 1.00 20.64 186 GLY A C 1
ATOM 714 O O . GLY A 1 88 ? 10.163 -40.139 13.221 1.00 21.10 186 GLY A O 1
ATOM 715 N N . ILE A 1 89 ? 9.378 -38.071 12.783 1.00 18.95 187 ILE A N 1
ATOM 716 C CA . ILE A 1 89 ? 10.040 -37.453 13.929 1.00 17.52 187 ILE A CA 1
ATOM 717 C C . ILE A 1 89 ? 8.986 -36.714 14.751 1.00 15.52 187 ILE A C 1
ATOM 718 O O . ILE A 1 89 ? 7.923 -36.366 14.242 1.00 13.37 187 ILE A O 1
ATOM 723 N N . PRO A 1 90 ? 9.266 -36.465 16.038 1.00 15.29 188 PRO A N 1
ATOM 724 C CA . PRO A 1 90 ? 8.323 -35.774 16.927 1.00 14.39 188 PRO A CA 1
ATOM 725 C C . PRO A 1 90 ? 8.111 -34.283 16.689 1.00 13.50 188 PRO A C 1
ATOM 726 O O . PRO A 1 90 ? 7.151 -33.709 17.197 1.00 13.77 188 PRO A O 1
ATOM 730 N N . ASN A 1 91 ? 8.998 -33.661 15.921 1.00 11.91 189 ASN A N 1
ATOM 731 C CA . ASN A 1 91 ? 8.925 -32.222 15.676 1.00 11.82 189 ASN A CA 1
ATOM 732 C C . ASN A 1 91 ? 7.573 -31.675 15.250 1.00 10.96 189 ASN A C 1
ATOM 733 O O . ASN A 1 91 ? 6.856 -32.298 14.465 1.00 11.00 189 ASN A O 1
ATOM 738 N N . ARG A 1 92 ? 7.236 -30.500 15.774 1.00 11.32 190 ARG A N 1
ATOM 739 C CA . ARG A 1 92 ? 5.989 -29.845 15.420 1.00 11.46 190 ARG A CA 1
ATOM 740 C C . ARG A 1 92 ? 6.239 -28.996 14.182 1.00 11.05 190 ARG A C 1
ATOM 741 O O . ARG A 1 92 ? 7.389 -28.743 13.809 1.00 8.50 190 ARG A O 1
ATOM 749 N N . ILE A 1 93 ? 5.162 -28.542 13.557 1.00 8.80 191 ILE A N 1
ATOM 750 C CA . ILE A 1 93 ? 5.276 -27.792 12.316 1.00 9.37 191 ILE A CA 1
ATOM 751 C C . ILE A 1 93 ? 4.485 -26.496 12.282 1.00 8.24 191 ILE A C 1
ATOM 752 O O . ILE A 1 93 ? 3.521 -26.321 13.020 1.00 7.10 191 ILE A O 1
ATOM 757 N N . SER A 1 94 ? 4.916 -25.598 11.400 1.00 8.52 192 SER A N 1
ATOM 758 C CA . SER A 1 94 ? 4.250 -24.319 11.182 1.00 7.12 192 SER A CA 1
ATOM 759 C C . SER A 1 94 ? 3.915 -24.266 9.697 1.00 6.87 192 SER A C 1
ATOM 760 O O . SER A 1 94 ? 4.684 -24.742 8.867 1.00 7.17 192 SER A O 1
ATOM 763 N N . LEU A 1 95 ? 2.758 -23.705 9.365 1.00 7.14 193 LEU A N 1
ATOM 764 C CA . LEU A 1 95 ? 2.347 -23.581 7.974 1.00 7.74 193 LEU A CA 1
ATOM 765 C C . LEU A 1 95 ? 2.161 -22.108 7.660 1.00 7.21 193 LEU A C 1
ATOM 766 O O . LEU A 1 95 ? 1.492 -21.393 8.402 1.00 7.32 193 LEU A O 1
ATOM 771 N N . ALA A 1 96 ? 2.762 -21.658 6.563 1.00 7.63 194 ALA A N 1
ATOM 772 C CA . ALA A 1 96 ? 2.648 -20.261 6.160 1.00 8.02 194 ALA A CA 1
ATOM 773 C C . ALA A 1 96 ? 2.191 -20.143 4.717 1.00 7.74 194 ALA A C 1
ATOM 774 O O . ALA A 1 96 ? 2.698 -20.836 3.836 1.00 10.08 194 ALA A O 1
ATOM 776 N N . GLY A 1 97 ? 1.232 -19.258 4.482 1.00 5.93 195 GLY A N 1
ATOM 777 C CA . GLY A 1 97 ? 0.739 -19.057 3.134 1.00 5.11 195 GLY A CA 1
ATOM 778 C C . GLY A 1 97 ? 1.232 -17.739 2.572 1.00 6.36 195 GLY A C 1
ATOM 779 O O . GLY A 1 97 ? 1.253 -16.728 3.274 1.00 7.94 195 GLY A O 1
ATOM 780 N N . HIS A 1 98 ? 1.647 -17.760 1.308 1.00 6.71 196 HIS A N 1
ATOM 781 C CA . HIS A 1 98 ? 2.134 -16.572 0.603 1.00 7.40 196 HIS A CA 1
ATOM 782 C C . HIS A 1 98 ? 1.198 -16.462 -0.590 1.00 7.76 196 HIS A C 1
ATOM 783 O O . HIS A 1 98 ? 1.062 -17.414 -1.363 1.00 7.65 196 HIS A O 1
ATOM 790 N N . THR A 1 99 ? 0.560 -15.302 -0.740 1.00 8.60 197 THR A N 1
ATOM 791 C CA . THR A 1 99 ? -0.443 -15.109 -1.786 1.00 11.63 197 THR A CA 1
ATOM 792 C C . THR A 1 99 ? -0.489 -13.704 -2.385 1.00 10.76 197 THR A C 1
ATOM 793 O O . THR A 1 99 ? -0.436 -12.722 -1.655 1.00 11.25 197 THR A O 1
ATOM 797 N N . ASP A 1 100 ? -0.624 -13.617 -3.706 1.00 10.01 198 ASP A N 1
ATOM 798 C CA . ASP A 1 100 ? -0.723 -12.322 -4.367 1.00 11.39 198 ASP A CA 1
ATOM 799 C C . ASP A 1 100 ? -1.853 -12.322 -5.401 1.00 10.00 198 ASP A C 1
ATOM 800 O O . ASP A 1 100 ? -1.859 -11.509 -6.326 1.00 11.27 198 ASP A O 1
ATOM 805 N N . ASP A 1 101 ? -2.817 -13.226 -5.228 1.00 9.90 199 ASP A N 1
ATOM 806 C CA . ASP A 1 101 ? -3.960 -13.329 -6.147 1.00 9.22 199 ASP A CA 1
ATOM 807 C C . ASP A 1 101 ? -4.682 -12.002 -6.351 1.00 10.12 199 ASP A C 1
ATOM 808 O O . ASP A 1 101 ? -4.986 -11.611 -7.483 1.00 10.25 199 ASP A O 1
ATOM 813 N N . PHE A 1 102 ? -4.978 -11.325 -5.246 1.00 10.34 200 PHE A N 1
ATOM 814 C CA . PHE A 1 102 ? -5.694 -10.055 -5.295 1.00 10.22 200 PHE A CA 1
ATOM 815 C C . PHE A 1 102 ? -4.738 -8.877 -5.437 1.00 11.33 200 PHE A C 1
ATOM 816 O O . PHE A 1 102 ? -3.549 -9.002 -5.163 1.00 12.07 200 PHE A O 1
ATOM 824 N N . PRO A 1 103 ? -5.252 -7.716 -5.881 1.00 14.06 201 PRO A N 1
ATOM 825 C CA . PRO A 1 103 ? -4.434 -6.513 -6.054 1.00 15.60 201 PRO A CA 1
ATOM 826 C C . PRO A 1 103 ? -3.541 -6.272 -4.837 1.00 18.52 201 PRO A C 1
ATOM 827 O O . PRO A 1 103 ? -4.004 -6.300 -3.701 1.00 19.38 201 PRO A O 1
ATOM 831 N N . TYR A 1 104 ? -2.259 -6.042 -5.095 1.00 21.69 202 TYR A N 1
ATOM 832 C CA . TYR A 1 104 ? -1.261 -5.819 -4.054 1.00 25.91 202 TYR A CA 1
ATOM 833 C C . TYR A 1 104 ? -1.647 -4.733 -3.055 1.00 27.23 202 TYR A C 1
ATOM 834 O O . TYR A 1 104 ? -1.820 -3.571 -3.425 1.00 27.06 202 TYR A O 1
ATOM 843 N N . ALA A 1 105 ? -1.780 -5.128 -1.791 1.00 29.53 203 ALA A N 1
ATOM 844 C CA . ALA A 1 105 ? -2.118 -4.215 -0.698 1.00 31.58 203 ALA A CA 1
ATOM 845 C C . ALA A 1 105 ? -3.272 -3.265 -0.990 1.00 33.20 203 ALA A C 1
ATOM 846 O O . ALA A 1 105 ? -3.179 -2.062 -0.734 1.00 33.98 203 ALA A O 1
ATOM 848 N N . ASN A 1 106 ? -4.362 -3.808 -1.519 1.00 35.18 204 ASN A N 1
ATOM 849 C CA . ASN A 1 106 ? -5.539 -3.011 -1.849 1.00 36.10 204 ASN A CA 1
ATOM 850 C C . ASN A 1 106 ? -6.790 -3.609 -1.236 1.00 36.08 204 ASN A C 1
ATOM 851 O O . ASN A 1 106 ? -6.870 -4.817 -1.015 1.00 37.87 204 ASN A O 1
ATOM 856 N N . GLY A 1 107 ? -7.769 -2.752 -0.967 1.00 34.61 205 GLY A N 1
ATOM 857 C CA . GLY A 1 107 ? -9.013 -3.211 -0.381 1.00 33.03 205 GLY A CA 1
ATOM 858 C C . GLY A 1 107 ? -8.787 -4.140 0.797 1.00 30.98 205 GLY A C 1
ATOM 859 O O . GLY A 1 107 ? -9.543 -5.086 0.998 1.00 30.50 205 GLY A O 1
ATOM 860 N N . GLU A 1 108 ? -7.748 -3.863 1.580 1.00 28.68 206 GLU A N 1
ATOM 861 C CA . GLU A 1 108 ? -7.429 -4.683 2.742 1.00 26.69 206 GLU A CA 1
ATOM 862 C C . GLU A 1 108 ? -8.441 -4.525 3.862 1.00 25.00 206 GLU A C 1
ATOM 863 O O . GLU A 1 108 ? -8.265 -5.071 4.949 1.00 22.97 206 GLU A O 1
ATOM 869 N N . LYS A 1 109 ? -9.499 -3.767 3.596 1.00 22.97 207 LYS A N 1
ATOM 870 C CA . LYS A 1 109 ? -10.546 -3.573 4.589 1.00 21.90 207 LYS A CA 1
ATOM 871 C C . LYS A 1 109 ? -11.489 -4.772 4.538 1.00 20.11 207 LYS A C 1
ATOM 872 O O . LYS A 1 109 ? -12.303 -4.974 5.438 1.00 20.09 207 LYS A O 1
ATOM 878 N N . GLY A 1 110 ? -11.361 -5.564 3.475 1.00 17.43 208 GLY A N 1
ATOM 879 C CA . GLY A 1 110 ? -12.195 -6.743 3.306 1.00 17.48 208 GLY A CA 1
ATOM 880 C C . GLY A 1 110 ? -11.345 -7.984 3.075 1.00 17.70 208 GLY A C 1
ATOM 881 O O . GLY A 1 110 ? -10.160 -7.987 3.404 1.00 18.37 208 GLY A O 1
ATOM 882 N N . TYR A 1 111 ? -11.946 -9.038 2.524 1.00 16.47 209 TYR A N 1
ATOM 883 C CA . TYR A 1 111 ? -11.222 -10.277 2.241 1.00 15.48 209 TYR A CA 1
ATOM 884 C C . TYR A 1 111 ? -10.117 -9.945 1.246 1.00 15.73 209 TYR A C 1
ATOM 885 O O . TYR A 1 111 ? -10.381 -9.457 0.148 1.00 18.14 209 TYR A O 1
ATOM 894 N N . SER A 1 112 ? -8.875 -10.223 1.630 1.00 12.81 210 SER A N 1
ATOM 895 C CA . SER A 1 112 ? -7.732 -9.894 0.791 1.00 9.69 210 SER A CA 1
ATOM 896 C C . SER A 1 112 ? -6.710 -11.019 0.749 1.00 8.17 210 SER A C 1
ATOM 897 O O . SER A 1 112 ? -7.022 -12.170 1.060 1.00 6.97 210 SER A O 1
ATOM 900 N N . ASN A 1 113 ? -5.482 -10.677 0.376 1.00 7.34 211 ASN A N 1
ATOM 901 C CA . ASN A 1 113 ? -4.434 -11.686 0.322 1.00 7.14 211 ASN A CA 1
ATOM 902 C C . ASN A 1 113 ? -4.102 -12.200 1.720 1.00 7.69 211 ASN A C 1
ATOM 903 O O . ASN A 1 113 ? -3.496 -13.260 1.870 1.00 7.16 211 ASN A O 1
ATOM 908 N N . TRP A 1 114 ? -4.503 -11.451 2.744 1.00 7.11 212 TRP A N 1
ATOM 909 C CA . TRP A 1 114 ? -4.268 -11.866 4.124 1.00 7.08 212 TRP A CA 1
ATOM 910 C C . TRP A 1 114 ? -5.162 -13.057 4.452 1.00 8.04 212 TRP A C 1
ATOM 911 O O . TRP A 1 114 ? -4.690 -14.094 4.920 1.00 7.60 212 TRP A O 1
ATOM 922 N N . GLU A 1 115 ? -6.457 -12.905 4.197 1.00 7.75 213 GLU A N 1
ATOM 923 C CA . GLU A 1 115 ? -7.405 -13.978 4.459 1.00 7.76 213 GLU A CA 1
ATOM 924 C C . GLU A 1 115 ? -7.111 -15.170 3.553 1.00 7.06 213 GLU A C 1
ATOM 925 O O . GLU A 1 115 ? -7.081 -16.313 4.005 1.00 7.43 213 GLU A O 1
ATOM 931 N N . LEU A 1 116 ? -6.892 -14.900 2.272 1.00 6.96 214 LEU A N 1
ATOM 932 C CA . LEU A 1 116 ? -6.614 -15.978 1.327 1.00 7.33 214 LEU A CA 1
ATOM 933 C C . LEU A 1 116 ? -5.352 -16.761 1.701 1.00 7.74 214 LEU A C 1
ATOM 934 O O . LEU A 1 116 ? -5.351 -17.989 1.655 1.00 7.23 214 LEU A O 1
ATOM 939 N N . SER A 1 117 ? -4.288 -16.062 2.087 1.00 7.69 215 SER A N 1
ATOM 940 C CA . SER A 1 117 ? -3.051 -16.749 2.459 1.00 6.50 215 SER A CA 1
ATOM 941 C C . SER A 1 117 ? -3.261 -17.628 3.695 1.00 6.61 215 SER A C 1
ATOM 942 O O . SER A 1 117 ? -2.794 -18.774 3.736 1.00 6.71 215 SER A O 1
ATOM 945 N N . ALA A 1 118 ? -3.979 -17.117 4.693 1.00 6.03 216 ALA A N 1
ATOM 946 C CA . ALA A 1 118 ? -4.233 -17.906 5.901 1.00 5.75 216 ALA A CA 1
ATOM 947 C C . ALA A 1 118 ? -5.159 -19.075 5.586 1.00 7.49 216 ALA A C 1
ATOM 948 O O . ALA A 1 118 ? -4.974 -20.185 6.092 1.00 7.64 216 ALA A O 1
ATOM 950 N N . ASP A 1 119 ? -6.163 -18.828 4.754 1.00 6.66 217 ASP A N 1
ATOM 951 C CA . ASP A 1 119 ? -7.099 -19.886 4.393 1.00 7.73 217 ASP A CA 1
ATOM 952 C C . ASP A 1 119 ? -6.401 -21.000 3.618 1.00 7.96 217 ASP A C 1
ATOM 953 O O . ASP A 1 119 ? -6.761 -22.170 3.744 1.00 8.87 217 ASP A O 1
ATOM 958 N N . ARG A 1 120 ? -5.404 -20.638 2.819 1.00 8.23 218 ARG A N 1
ATOM 959 C CA . ARG A 1 120 ? -4.662 -21.637 2.052 1.00 8.70 218 ARG A CA 1
ATOM 960 C C . ARG A 1 120 ? -3.752 -22.440 2.963 1.00 9.09 218 ARG A C 1
ATOM 961 O O . ARG A 1 120 ? -3.544 -23.632 2.745 1.00 8.53 218 ARG A O 1
ATOM 969 N N . ALA A 1 121 ? -3.203 -21.787 3.981 1.00 7.95 219 ALA A N 1
ATOM 970 C CA . ALA A 1 121 ? -2.351 -22.491 4.931 1.00 8.89 219 ALA A CA 1
ATOM 971 C C . ALA A 1 121 ? -3.221 -23.510 5.667 1.00 8.37 219 ALA A C 1
ATOM 972 O O . ALA A 1 121 ? -2.809 -24.648 5.885 1.00 7.13 219 ALA A O 1
ATOM 974 N N . ASN A 1 122 ? -4.435 -23.113 6.046 1.00 7.47 220 ASN A N 1
ATOM 975 C CA . ASN A 1 122 ? -5.319 -24.042 6.747 1.00 6.57 220 ASN A CA 1
ATOM 976 C C . ASN A 1 122 ? -5.871 -25.141 5.843 1.00 7.90 220 ASN A C 1
ATOM 977 O O . ASN A 1 122 ? -6.099 -26.268 6.298 1.00 9.80 220 ASN A O 1
ATOM 982 N N . ALA A 1 123 ? -6.086 -24.828 4.570 1.00 7.11 221 ALA A N 1
ATOM 983 C CA . ALA A 1 123 ? -6.584 -25.836 3.645 1.00 6.41 221 ALA A CA 1
ATOM 984 C C . ALA A 1 123 ? -5.493 -26.895 3.509 1.00 7.64 221 ALA A C 1
ATOM 985 O O . ALA A 1 123 ? -5.776 -28.090 3.416 1.00 7.11 221 ALA A O 1
ATOM 987 N N . SER A 1 124 ? -4.242 -26.446 3.497 1.00 7.81 222 SER A N 1
ATOM 988 C CA . SER A 1 124 ? -3.109 -27.368 3.387 1.00 7.15 222 SER A CA 1
ATOM 989 C C . SER A 1 124 ? -3.016 -28.190 4.667 1.00 8.76 222 SER A C 1
ATOM 990 O O . SER A 1 124 ? -2.721 -29.392 4.640 1.00 7.54 222 SER A O 1
ATOM 993 N N . ARG A 1 125 ? -3.275 -27.536 5.793 1.00 8.16 223 ARG A N 1
ATOM 994 C CA . ARG A 1 125 ? -3.245 -28.202 7.090 1.00 8.34 223 ARG A CA 1
ATOM 995 C C . ARG A 1 125 ? -4.244 -29.357 7.098 1.00 8.75 223 ARG A C 1
ATOM 996 O O . ARG A 1 125 ? -3.924 -30.470 7.519 1.00 8.72 223 ARG A O 1
ATOM 1004 N N . ARG A 1 126 ? -5.458 -29.092 6.624 1.00 8.76 224 ARG A N 1
ATOM 1005 C CA . ARG A 1 126 ? -6.485 -30.124 6.608 1.00 9.56 224 ARG A CA 1
ATOM 1006 C C . ARG A 1 126 ? -6.097 -31.326 5.747 1.00 9.66 224 ARG A C 1
ATOM 1007 O O . ARG A 1 126 ? -6.454 -32.458 6.072 1.00 9.79 224 ARG A O 1
ATOM 1015 N N . GLU A 1 127 ? -5.367 -31.094 4.657 1.00 9.01 225 GLU A N 1
ATOM 1016 C CA . GLU A 1 127 ? -4.945 -32.206 3.807 1.00 9.21 225 GLU A CA 1
ATOM 1017 C C . GLU A 1 127 ? -3.879 -33.040 4.512 1.00 9.02 225 GLU A C 1
ATOM 1018 O O . GLU A 1 127 ? -3.874 -34.270 4.413 1.00 9.59 225 GLU A O 1
ATOM 1024 N N . LEU A 1 128 ? -2.965 -32.377 5.217 1.00 8.30 226 LEU A N 1
ATOM 1025 C CA . LEU A 1 128 ? -1.926 -33.104 5.942 1.00 8.54 226 LEU A CA 1
ATOM 1026 C C . LEU A 1 128 ? -2.582 -34.016 6.976 1.00 10.17 226 LEU A C 1
ATOM 1027 O O . LEU A 1 128 ? -2.185 -35.168 7.150 1.00 9.86 226 LEU A O 1
ATOM 1032 N N . VAL A 1 129 ? -3.596 -33.498 7.661 1.00 10.32 227 VAL A N 1
ATOM 1033 C CA . VAL A 1 129 ? -4.291 -34.290 8.663 1.00 10.90 227 VAL A CA 1
ATOM 1034 C C . VAL A 1 129 ? -5.040 -35.452 8.010 1.00 11.54 227 VAL A C 1
ATOM 1035 O O . VAL A 1 129 ? -5.040 -36.572 8.535 1.00 12.69 227 VAL A O 1
ATOM 1039 N N . ALA A 1 130 ? -5.668 -35.190 6.866 1.00 10.45 228 ALA A N 1
ATOM 1040 C CA . ALA A 1 130 ? -6.397 -36.232 6.143 1.00 10.56 228 ALA A CA 1
ATOM 1041 C C . ALA A 1 130 ? -5.415 -37.297 5.676 1.00 11.59 228 ALA A C 1
ATOM 1042 O O . ALA A 1 130 ? -5.767 -38.472 5.547 1.00 12.85 228 ALA A O 1
ATOM 1044 N N . GLY A 1 131 ? -4.179 -36.872 5.425 1.00 11.46 229 GLY A N 1
ATOM 1045 C CA . GLY A 1 131 ? -3.146 -37.781 4.964 1.00 11.22 229 GLY A CA 1
ATOM 1046 C C . GLY A 1 131 ? -2.497 -38.571 6.082 1.00 11.61 229 GLY A C 1
ATOM 1047 O O . GLY A 1 131 ? -1.615 -39.396 5.838 1.00 11.35 229 GLY A O 1
ATOM 1048 N N . GLY A 1 132 ? -2.911 -38.307 7.316 1.00 11.31 230 GLY A N 1
ATOM 1049 C CA . GLY A 1 132 ? -2.356 -39.044 8.437 1.00 12.90 230 GLY A CA 1
ATOM 1050 C C . GLY A 1 132 ? -1.418 -38.320 9.385 1.00 14.08 230 GLY A C 1
ATOM 1051 O O . GLY A 1 132 ? -0.830 -38.960 10.258 1.00 14.13 230 GLY A O 1
ATOM 1052 N N . LEU A 1 133 ? -1.260 -37.005 9.235 1.00 12.38 231 LEU A N 1
ATOM 1053 C CA . LEU A 1 133 ? -0.371 -36.265 10.126 1.00 13.35 231 LEU A CA 1
ATOM 1054 C C . LEU A 1 133 ? -0.853 -36.439 11.561 1.00 15.33 231 LEU A C 1
ATOM 1055 O O . LEU A 1 133 ? -2.030 -36.239 11.845 1.00 16.06 231 LEU A O 1
ATOM 1060 N N . ASP A 1 134 ? 0.058 -36.804 12.461 1.00 18.19 232 ASP A N 1
ATOM 1061 C CA . ASP A 1 134 ? -0.301 -37.012 13.860 1.00 21.19 232 ASP A CA 1
ATOM 1062 C C . ASP A 1 134 ? -0.994 -35.802 14.463 1.00 21.81 232 ASP A C 1
ATOM 1063 O O . ASP A 1 134 ? -0.692 -34.654 14.122 1.00 19.84 232 ASP A O 1
ATOM 1068 N N . ASN A 1 135 ? -1.932 -36.067 15.364 1.00 23.48 233 ASN A N 1
ATOM 1069 C CA . ASN A 1 135 ? -2.664 -34.996 16.018 1.00 23.62 233 ASN A CA 1
ATOM 1070 C C . ASN A 1 135 ? -1.693 -34.246 16.923 1.00 22.03 233 ASN A C 1
ATOM 1071 O O . ASN A 1 135 ? -0.860 -34.855 17.591 1.00 22.27 233 ASN A O 1
ATOM 1076 N N . GLY A 1 136 ? -1.795 -32.924 16.928 1.00 18.92 234 GLY A N 1
ATOM 1077 C CA . GLY A 1 136 ? -0.922 -32.113 17.750 1.00 16.98 234 GLY A CA 1
ATOM 1078 C C . GLY A 1 136 ? 0.379 -31.715 17.081 1.00 15.42 234 GLY A C 1
ATOM 1079 O O . GLY A 1 136 ? 1.162 -30.959 17.659 1.00 15.55 234 GLY A O 1
ATOM 1080 N N . LYS A 1 137 ? 0.622 -32.206 15.868 1.00 13.30 235 LYS A N 1
ATOM 1081 C CA . LYS A 1 137 ? 1.854 -31.877 15.155 1.00 12.57 235 LYS A CA 1
ATOM 1082 C C . LYS A 1 137 ? 1.936 -30.406 14.755 1.00 12.22 235 LYS A C 1
ATOM 1083 O O . LYS A 1 137 ? 3.004 -29.799 14.808 1.00 12.40 235 LYS A O 1
ATOM 1089 N N . VAL A 1 138 ? 0.808 -29.836 14.351 1.00 10.99 236 VAL A N 1
ATOM 1090 C CA . VAL A 1 138 ? 0.794 -28.431 13.942 1.00 8.85 236 VAL A CA 1
ATOM 1091 C C . VAL A 1 138 ? 0.835 -27.520 15.162 1.00 9.98 236 VAL A C 1
ATOM 1092 O O . VAL A 1 138 ? 0.116 -27.738 16.141 1.00 9.77 236 VAL A O 1
ATOM 1096 N N . LEU A 1 139 ? 1.682 -26.498 15.097 1.00 8.49 237 LEU A N 1
ATOM 1097 C CA . LEU A 1 139 ? 1.840 -25.551 16.196 1.00 8.31 237 LEU A CA 1
ATOM 1098 C C . LEU A 1 139 ? 1.422 -24.138 15.800 1.00 8.49 237 LEU A C 1
ATOM 1099 O O . LEU A 1 139 ? 1.078 -23.328 16.657 1.00 8.58 237 LEU A O 1
ATOM 1104 N N . ARG A 1 140 ? 1.423 -23.853 14.502 1.00 6.55 238 ARG A N 1
ATOM 1105 C CA . ARG A 1 140 ? 1.105 -22.506 14.050 1.00 7.19 238 ARG A CA 1
ATOM 1106 C C . ARG A 1 140 ? 0.736 -22.434 12.575 1.00 7.39 238 ARG A C 1
ATOM 1107 O O . ARG A 1 140 ? 1.272 -23.176 11.757 1.00 6.89 238 ARG A O 1
ATOM 1115 N N . VAL A 1 141 ? -0.201 -21.546 12.253 1.00 7.21 239 VAL A N 1
ATOM 1116 C CA . VAL A 1 141 ? -0.597 -21.304 10.871 1.00 6.72 239 VAL A CA 1
ATOM 1117 C C . VAL A 1 141 ? -0.428 -19.798 10.697 1.00 6.45 239 VAL A C 1
ATOM 1118 O O . VAL A 1 141 ? -0.769 -19.010 11.586 1.00 7.42 239 VAL A O 1
ATOM 1122 N N . VAL A 1 142 ? 0.120 -19.401 9.560 1.00 5.55 240 VAL A N 1
ATOM 1123 C CA . VAL A 1 142 ? 0.409 -17.999 9.311 1.00 5.65 240 VAL A CA 1
ATOM 1124 C C . VAL A 1 142 ? -0.013 -17.531 7.934 1.00 6.35 240 VAL A C 1
ATOM 1125 O O . VAL A 1 142 ? 0.168 -18.234 6.939 1.00 6.66 240 VAL A O 1
ATOM 1129 N N . GLY A 1 143 ? -0.563 -16.324 7.890 1.00 5.89 241 GLY A N 1
ATOM 1130 C CA . GLY A 1 143 ? -0.943 -15.722 6.629 1.00 7.31 241 GLY A CA 1
ATOM 1131 C C . GLY A 1 143 ? 0.049 -14.587 6.411 1.00 7.10 241 GLY A C 1
ATOM 1132 O O . GLY A 1 143 ? 0.135 -13.674 7.236 1.00 8.06 241 GLY A O 1
ATOM 1133 N N . MET A 1 144 ? 0.811 -14.642 5.323 1.00 5.37 242 MET A N 1
ATOM 1134 C CA . MET A 1 144 ? 1.798 -13.601 5.043 1.00 6.48 242 MET A CA 1
ATOM 1135 C C . MET A 1 144 ? 1.374 -12.690 3.897 1.00 7.43 242 MET A C 1
ATOM 1136 O O . MET A 1 144 ? 2.101 -11.762 3.541 1.00 7.53 242 MET A O 1
ATOM 1141 N N . ALA A 1 145 ? 0.200 -12.951 3.327 1.00 8.79 243 ALA A N 1
ATOM 1142 C CA . ALA A 1 145 ? -0.291 -12.167 2.195 1.00 7.61 243 ALA A CA 1
ATOM 1143 C C . ALA A 1 145 ? 0.804 -12.127 1.131 1.00 9.63 243 ALA A C 1
ATOM 1144 O O . ALA A 1 145 ? 1.429 -13.155 0.847 1.00 9.87 243 ALA A O 1
ATOM 1146 N N . ALA A 1 146 ? 1.049 -10.954 0.549 1.00 9.58 244 ALA A N 1
ATOM 1147 C CA . ALA A 1 146 ? 2.082 -10.821 -0.478 1.00 9.94 244 ALA A CA 1
ATOM 1148 C C . ALA A 1 146 ? 3.292 -10.051 0.045 1.00 9.70 244 ALA A C 1
ATOM 1149 O O . ALA A 1 146 ? 4.050 -9.473 -0.734 1.00 12.70 244 ALA A O 1
ATOM 1151 N N . THR A 1 147 ? 3.485 -10.062 1.360 1.00 9.86 245 THR A N 1
ATOM 1152 C CA . THR A 1 147 ? 4.591 -9.331 1.970 1.00 10.27 245 THR A CA 1
ATOM 1153 C C . THR A 1 147 ? 5.969 -9.933 1.698 1.00 11.75 245 THR A C 1
ATOM 1154 O O . THR A 1 147 ? 6.992 -9.255 1.849 1.00 11.01 245 THR A O 1
ATOM 1158 N N . MET A 1 148 ? 6.001 -11.198 1.300 1.00 12.76 246 MET A N 1
ATOM 1159 C CA . MET A 1 148 ? 7.268 -11.863 1.025 1.00 14.65 246 MET A CA 1
ATOM 1160 C C . MET A 1 148 ? 7.341 -12.331 -0.425 1.00 13.24 246 MET A C 1
ATOM 1161 O O . MET A 1 148 ? 7.862 -13.408 -0.711 1.00 12.87 246 MET A O 1
ATOM 1166 N N . ARG A 1 149 ? 6.821 -11.522 -1.340 1.00 13.45 247 ARG A N 1
ATOM 1167 C CA . ARG A 1 149 ? 6.850 -11.888 -2.749 1.00 16.20 247 ARG A CA 1
ATOM 1168 C C . ARG A 1 149 ? 8.302 -12.030 -3.194 1.00 14.90 247 ARG A C 1
ATOM 1169 O O . ARG A 1 149 ? 9.190 -11.371 -2.653 1.00 15.44 247 ARG A O 1
ATOM 1177 N N . LEU A 1 150 ? 8.536 -12.897 -4.173 1.00 15.13 248 LEU A N 1
ATOM 1178 C CA . LEU A 1 150 ? 9.876 -13.135 -4.696 1.00 17.43 248 LEU A CA 1
ATOM 1179 C C . LEU A 1 150 ? 10.028 -12.554 -6.097 1.00 18.83 248 LEU A C 1
ATOM 1180 O O . LEU A 1 150 ? 11.123 -12.547 -6.661 1.00 20.27 248 LEU A O 1
ATOM 1185 N N . SER A 1 151 ? 8.929 -12.057 -6.652 1.00 18.94 249 SER A N 1
ATOM 1186 C CA . SER A 1 151 ? 8.949 -11.502 -7.997 1.00 18.68 249 SER A CA 1
ATOM 1187 C C . SER A 1 151 ? 7.885 -10.432 -8.178 1.00 19.08 249 SER A C 1
ATOM 1188 O O . SER A 1 151 ? 6.848 -10.460 -7.519 1.00 17.28 249 SER A O 1
ATOM 1191 N N . ASP A 1 152 ? 8.154 -9.468 -9.052 1.00 20.77 250 ASP A N 1
ATOM 1192 C CA . ASP A 1 152 ? 7.162 -8.441 -9.330 1.00 22.86 250 ASP A CA 1
ATOM 1193 C C . ASP A 1 152 ? 6.209 -9.151 -10.276 1.00 22.36 250 ASP A C 1
ATOM 1194 O O . ASP A 1 152 ? 6.555 -10.199 -10.826 1.00 22.59 250 ASP A O 1
ATOM 1199 N N . ARG A 1 153 ? 5.014 -8.612 -10.473 1.00 21.42 251 ARG A N 1
ATOM 1200 C CA . ARG A 1 153 ? 4.078 -9.284 -11.359 1.00 22.70 251 ARG A CA 1
ATOM 1201 C C . ARG A 1 153 ? 4.666 -9.438 -12.756 1.00 23.49 251 ARG A C 1
ATOM 1202 O O . ARG A 1 153 ? 5.385 -8.566 -13.244 1.00 23.56 251 ARG A O 1
ATOM 1210 N N . GLY A 1 154 ? 4.372 -10.572 -13.379 1.00 24.33 252 GLY A N 1
ATOM 1211 C CA . GLY A 1 154 ? 4.883 -10.847 -14.705 1.00 25.89 252 GLY A CA 1
ATOM 1212 C C . GLY A 1 154 ? 4.809 -12.332 -14.997 1.00 27.18 252 GLY A C 1
ATOM 1213 O O . GLY A 1 154 ? 4.206 -13.081 -14.230 1.00 27.10 252 GLY A O 1
ATOM 1214 N N . PRO A 1 155 ? 5.421 -12.791 -16.098 1.00 28.44 253 PRO A N 1
ATOM 1215 C CA . PRO A 1 155 ? 5.426 -14.201 -16.503 1.00 28.48 253 PRO A CA 1
ATOM 1216 C C . PRO A 1 155 ? 6.013 -15.183 -15.491 1.00 28.58 253 PRO A C 1
ATOM 1217 O O . PRO A 1 155 ? 5.685 -16.369 -15.516 1.00 29.83 253 PRO A O 1
ATOM 1221 N N . ASP A 1 156 ? 6.873 -14.700 -14.601 1.00 27.13 254 ASP A N 1
ATOM 1222 C CA . ASP A 1 156 ? 7.495 -15.581 -13.618 1.00 26.61 254 ASP A CA 1
ATOM 1223 C C . ASP A 1 156 ? 7.040 -15.346 -12.182 1.00 23.20 254 ASP A C 1
ATOM 1224 O O . ASP A 1 156 ? 7.706 -15.788 -11.243 1.00 23.01 254 ASP A O 1
ATOM 1229 N N . ASP A 1 157 ? 5.910 -14.669 -12.003 1.00 18.53 255 ASP A N 1
ATOM 1230 C CA . ASP A 1 157 ? 5.426 -14.378 -10.657 1.00 16.41 255 ASP A CA 1
ATOM 1231 C C . ASP A 1 157 ? 4.691 -15.508 -9.942 1.00 14.06 255 ASP A C 1
ATOM 1232 O O . ASP A 1 157 ? 4.235 -15.320 -8.818 1.00 14.05 255 ASP A O 1
ATOM 1237 N N . ALA A 1 158 ? 4.577 -16.672 -10.573 1.00 13.99 256 ALA A N 1
ATOM 1238 C CA . ALA A 1 158 ? 3.882 -17.785 -9.937 1.00 14.88 256 ALA A CA 1
ATOM 1239 C C . ALA A 1 158 ? 4.533 -18.132 -8.599 1.00 14.83 256 ALA A C 1
ATOM 1240 O O . ALA A 1 158 ? 3.875 -18.641 -7.690 1.00 16.91 256 ALA A O 1
ATOM 1242 N N . ILE A 1 159 ? 5.824 -17.841 -8.478 1.00 13.84 257 ILE A N 1
ATOM 1243 C CA . ILE A 1 159 ? 6.558 -18.128 -7.254 1.00 14.76 257 ILE A CA 1
ATOM 1244 C C . ILE A 1 159 ? 6.046 -17.328 -6.056 1.00 13.53 257 ILE A C 1
ATOM 1245 O O . ILE A 1 159 ? 6.390 -17.632 -4.915 1.00 13.86 257 ILE A O 1
ATOM 1250 N N . ASN A 1 160 ? 5.225 -16.310 -6.305 1.00 10.91 258 ASN A N 1
ATOM 1251 C CA . ASN A 1 160 ? 4.686 -15.507 -5.203 1.00 10.89 258 ASN A CA 1
ATOM 1252 C C . ASN A 1 160 ? 3.563 -16.239 -4.491 1.00 10.40 258 ASN A C 1
ATOM 1253 O O . ASN A 1 160 ? 3.150 -15.848 -3.398 1.00 10.64 258 ASN A O 1
ATOM 1258 N N . ARG A 1 161 ? 3.060 -17.291 -5.126 1.00 9.35 259 ARG A N 1
ATOM 1259 C CA . ARG A 1 161 ? 1.993 -18.091 -4.546 1.00 10.40 259 ARG A CA 1
ATOM 1260 C C . ARG A 1 161 ? 2.605 -19.418 -4.123 1.00 10.43 259 ARG A C 1
ATOM 1261 O O . ARG A 1 161 ? 2.963 -20.252 -4.958 1.00 10.74 259 ARG A O 1
ATOM 1269 N N . ARG A 1 162 ? 2.749 -19.597 -2.816 1.00 8.81 260 ARG A N 1
ATOM 1270 C CA . ARG A 1 162 ? 3.349 -20.817 -2.304 1.00 9.55 260 ARG A CA 1
ATOM 1271 C C . ARG A 1 162 ? 2.959 -21.093 -0.858 1.00 7.96 260 ARG A C 1
ATOM 1272 O O . ARG A 1 162 ? 2.573 -20.189 -0.120 1.00 6.91 260 ARG A O 1
ATOM 1280 N N . ILE A 1 163 ? 3.052 -22.361 -0.473 1.00 5.49 261 ILE A N 1
ATOM 1281 C CA . ILE A 1 163 ? 2.747 -22.779 0.886 1.00 5.96 261 ILE A CA 1
ATOM 1282 C C . ILE A 1 163 ? 4.055 -23.278 1.465 1.00 6.93 261 ILE A C 1
ATOM 1283 O O . ILE A 1 163 ? 4.744 -24.094 0.853 1.00 7.44 261 ILE A O 1
ATOM 1288 N N . SER A 1 164 ? 4.406 -22.775 2.640 1.00 6.34 262 SER A N 1
ATOM 1289 C CA . SER A 1 164 ? 5.647 -23.175 3.281 1.00 7.89 262 SER A CA 1
ATOM 1290 C C . SER A 1 164 ? 5.373 -23.986 4.535 1.00 7.90 262 SER A C 1
ATOM 1291 O O . SER A 1 164 ? 4.638 -23.552 5.414 1.00 6.90 262 SER A O 1
ATOM 1294 N N . LEU A 1 165 ? 5.959 -25.176 4.601 1.00 6.85 263 LEU A N 1
ATOM 1295 C CA . LEU A 1 165 ? 5.799 -26.039 5.757 1.00 8.13 263 LEU A CA 1
ATOM 1296 C C . LEU A 1 165 ? 7.163 -26.071 6.440 1.00 9.23 263 LEU A C 1
ATOM 1297 O O . LEU A 1 165 ? 8.148 -26.523 5.859 1.00 9.41 263 LEU A O 1
ATOM 1302 N N . LEU A 1 166 ? 7.216 -25.559 7.664 1.00 8.99 264 LEU A N 1
ATOM 1303 C CA . LEU A 1 166 ? 8.460 -25.512 8.423 1.00 8.57 264 LEU A CA 1
ATOM 1304 C C . LEU A 1 166 ? 8.434 -26.512 9.570 1.00 8.27 264 LEU A C 1
ATOM 1305 O O . LEU A 1 166 ? 7.630 -26.388 10.498 1.00 8.04 264 LEU A O 1
ATOM 1310 N N . VAL A 1 167 ? 9.297 -27.521 9.487 1.00 8.86 265 VAL A N 1
ATOM 1311 C CA . VAL A 1 167 ? 9.399 -28.525 10.543 1.00 8.04 265 VAL A CA 1
ATOM 1312 C C . VAL A 1 167 ? 10.391 -27.894 11.515 1.00 9.97 265 VAL A C 1
ATOM 1313 O O . VAL A 1 167 ? 11.583 -27.767 11.224 1.00 9.51 265 VAL A O 1
ATOM 1317 N N . LEU A 1 168 ? 9.862 -27.473 12.658 1.00 9.99 266 LEU A N 1
ATOM 1318 C CA . LEU A 1 168 ? 10.605 -26.767 13.694 1.00 9.06 266 LEU A CA 1
ATOM 1319 C C . LEU A 1 168 ? 11.586 -27.556 14.550 1.00 10.22 266 LEU A C 1
ATOM 1320 O O . LEU A 1 168 ? 11.231 -28.602 15.093 1.00 8.99 266 LEU A O 1
ATOM 1325 N N . ASN A 1 169 ? 12.813 -27.053 14.689 1.00 11.16 267 ASN A N 1
ATOM 1326 C CA . ASN A 1 169 ? 13.760 -27.728 15.570 1.00 13.39 267 ASN A CA 1
ATOM 1327 C C . ASN A 1 169 ? 13.402 -27.265 16.985 1.00 14.65 267 ASN A C 1
ATOM 1328 O O . ASN A 1 169 ? 12.616 -26.327 17.152 1.00 12.68 267 ASN A O 1
ATOM 1333 N N . LYS A 1 170 ? 13.956 -27.924 17.999 1.00 14.99 268 LYS A N 1
ATOM 1334 C CA . LYS A 1 170 ? 13.654 -27.583 19.394 1.00 18.09 268 LYS A CA 1
ATOM 1335 C C . LYS A 1 170 ? 13.695 -26.098 19.744 1.00 17.38 268 LYS A C 1
ATOM 1336 O O . LYS A 1 170 ? 12.759 -25.576 20.350 1.00 18.45 268 LYS A O 1
ATOM 1342 N N . GLN A 1 171 ? 14.780 -25.422 19.379 1.00 17.05 269 GLN A N 1
ATOM 1343 C CA . GLN A 1 171 ? 14.923 -24.002 19.680 1.00 17.81 269 GLN A CA 1
ATOM 1344 C C . GLN A 1 171 ? 13.823 -23.168 19.036 1.00 16.05 269 GLN A C 1
ATOM 1345 O O . GLN A 1 171 ? 13.262 -22.274 19.673 1.00 16.50 269 GLN A O 1
ATOM 1351 N N . ALA A 1 172 ? 13.520 -23.458 17.774 1.00 14.03 270 ALA A N 1
ATOM 1352 C CA . ALA A 1 172 ? 12.489 -22.720 17.053 1.00 14.20 270 ALA A CA 1
ATOM 1353 C C . ALA A 1 172 ? 11.138 -22.906 17.724 1.00 13.55 270 ALA A C 1
ATOM 1354 O O . ALA A 1 172 ? 10.362 -21.958 17.855 1.00 14.10 270 ALA A O 1
ATOM 1356 N N . GLU A 1 173 ? 10.853 -24.135 18.140 1.00 12.99 271 GLU A N 1
ATOM 1357 C CA . GLU A 1 173 ? 9.593 -24.426 18.811 1.00 12.61 271 GLU A CA 1
ATOM 1358 C C . GLU A 1 173 ? 9.553 -23.690 20.147 1.00 13.50 271 GLU A C 1
ATOM 1359 O O . GLU A 1 173 ? 8.539 -23.097 20.513 1.00 13.28 271 GLU A O 1
ATOM 1365 N N . GLN A 1 174 ? 10.662 -23.731 20.878 1.00 13.98 272 GLN A N 1
ATOM 1366 C CA . GLN A 1 174 ? 10.736 -23.051 22.166 1.00 16.22 272 GLN A CA 1
ATOM 1367 C C . GLN A 1 174 ? 10.582 -21.544 22.008 1.00 15.62 272 GLN A C 1
ATOM 1368 O O . GLN A 1 174 ? 9.952 -20.892 22.841 1.00 15.34 272 GLN A O 1
ATOM 1374 N N . ALA A 1 175 ? 11.153 -20.995 20.938 1.00 13.86 273 ALA A N 1
ATOM 1375 C CA . ALA A 1 175 ? 11.066 -19.561 20.679 1.00 13.92 273 ALA A CA 1
ATOM 1376 C C . ALA A 1 175 ? 9.615 -19.148 20.452 1.00 13.81 273 ALA A C 1
ATOM 1377 O O . ALA A 1 175 ? 9.191 -18.074 20.880 1.00 12.50 273 ALA A O 1
ATOM 1379 N N . ILE A 1 176 ? 8.861 -20.006 19.772 1.00 12.74 274 ILE A N 1
ATOM 1380 C CA . ILE A 1 176 ? 7.457 -19.731 19.498 1.00 13.61 274 ILE A CA 1
ATOM 1381 C C . ILE A 1 176 ? 6.660 -19.809 20.797 1.00 14.46 274 ILE A C 1
ATOM 1382 O O . ILE A 1 176 ? 5.846 -18.934 21.079 1.00 14.14 274 ILE A O 1
ATOM 1387 N N . LEU A 1 177 ? 6.901 -20.849 21.591 1.00 14.93 275 LEU A N 1
ATOM 1388 C CA . LEU A 1 177 ? 6.197 -21.005 22.864 1.00 17.59 275 LEU A CA 1
ATOM 1389 C C . LEU A 1 177 ? 6.474 -19.807 23.775 1.00 18.38 275 LEU A C 1
ATOM 1390 O O . LEU A 1 177 ? 5.568 -19.283 24.425 1.00 18.72 275 LEU A O 1
ATOM 1395 N N . HIS A 1 178 ? 7.734 -19.384 23.814 1.00 18.70 276 HIS A N 1
ATOM 1396 C CA . HIS A 1 178 ? 8.155 -18.245 24.626 1.00 20.58 276 HIS A CA 1
ATOM 1397 C C . HIS A 1 178 ? 7.476 -16.973 24.124 1.00 20.25 276 HIS A C 1
ATOM 1398 O O . HIS A 1 178 ? 7.010 -16.151 24.911 1.00 21.13 276 HIS A O 1
ATOM 1405 N N . HIS A 1 179 ? 7.423 -16.826 22.804 1.00 19.73 277 HIS A N 1
ATOM 1406 C CA . HIS A 1 179 ? 6.815 -15.657 22.177 1.00 20.19 277 HIS A CA 1
ATOM 1407 C C . HIS A 1 179 ? 5.376 -15.439 22.637 1.00 22.27 277 HIS A C 1
ATOM 1408 O O . HIS A 1 179 ? 4.944 -14.307 22.842 1.00 21.70 277 HIS A O 1
ATOM 1415 N N . HIS A 1 180 ? 4.637 -16.531 22.794 1.00 22.93 278 HIS A N 1
ATOM 1416 C CA . HIS A 1 180 ? 3.241 -16.457 23.202 1.00 26.56 278 HIS A CA 1
ATOM 1417 C C . HIS A 1 180 ? 3.005 -16.717 24.692 1.00 29.85 278 HIS A C 1
ATOM 1418 O O . HIS A 1 180 ? 1.862 -16.739 25.140 1.00 32.63 278 HIS A O 1
ATOM 1425 N N . HIS A 1 181 ? 4.080 -16.896 25.456 1.00 34.40 279 HIS A N 1
ATOM 1426 C CA . HIS A 1 181 ? 3.966 -17.163 26.891 1.00 38.40 279 HIS A CA 1
ATOM 1427 C C . HIS A 1 181 ? 4.712 -16.193 27.806 1.00 42.15 279 HIS A C 1
ATOM 1428 O O . HIS A 1 181 ? 4.274 -15.951 28.932 1.00 42.44 279 HIS A O 1
ATOM 1435 N N . HIS A 1 182 ? 5.841 -15.661 27.342 1.00 46.07 280 HIS A N 1
ATOM 1436 C CA . HIS A 1 182 ? 6.638 -14.738 28.152 1.00 50.28 280 HIS A CA 1
ATOM 1437 C C . HIS A 1 182 ? 5.782 -13.601 28.664 1.00 52.50 280 HIS A C 1
ATOM 1438 O O . HIS A 1 182 ? 4.972 -13.046 27.924 1.00 52.38 280 HIS A O 1
ATOM 1445 N N . HIS A 1 183 ? 5.944 -13.254 29.935 1.00 55.29 281 HIS A N 1
ATOM 1446 C CA . HIS A 1 183 ? 5.138 -12.176 30.476 1.00 57.86 281 HIS A CA 1
ATOM 1447 C C . HIS A 1 183 ? 3.697 -12.676 30.287 1.00 58.58 281 HIS A C 1
ATOM 1448 O O . HIS A 1 183 ? 3.547 -13.817 29.804 1.00 59.29 281 HIS A O 1
ATOM 1456 N N . PRO B 1 4 ? 28.377 0.943 21.518 1.00 68.01 102 PRO B N 1
ATOM 1457 C CA . PRO B 1 4 ? 27.331 0.280 22.328 1.00 67.31 102 PRO B CA 1
ATOM 1458 C C . PRO B 1 4 ? 26.242 1.269 22.719 1.00 66.55 102 PRO B C 1
ATOM 1459 O O . PRO B 1 4 ? 25.077 1.110 22.350 1.00 66.51 102 PRO B O 1
ATOM 1463 N N . ASN B 1 5 ? 26.640 2.292 23.468 1.00 65.53 103 ASN B N 1
ATOM 1464 C CA . ASN B 1 5 ? 25.723 3.324 23.932 1.00 64.48 103 ASN B CA 1
ATOM 1465 C C . ASN B 1 5 ? 24.811 3.814 22.814 1.00 63.10 103 ASN B C 1
ATOM 1466 O O . ASN B 1 5 ? 23.650 4.128 23.053 1.00 62.99 103 ASN B O 1
ATOM 1471 N N . ILE B 1 6 ? 25.334 3.867 21.593 1.00 61.29 104 ILE B N 1
ATOM 1472 C CA . ILE B 1 6 ? 24.547 4.321 20.453 1.00 59.66 104 ILE B CA 1
ATOM 1473 C C . ILE B 1 6 ? 23.359 3.401 20.169 1.00 58.51 104 ILE B C 1
ATOM 1474 O O . ILE B 1 6 ? 22.211 3.846 20.170 1.00 57.95 104 ILE B O 1
ATOM 1479 N N . ASP B 1 7 ? 23.634 2.123 19.926 1.00 57.20 105 ASP B N 1
ATOM 1480 C CA . ASP B 1 7 ? 22.574 1.161 19.646 1.00 55.71 105 ASP B CA 1
ATOM 1481 C C . ASP B 1 7 ? 21.628 1.036 20.834 1.00 54.04 105 ASP B C 1
ATOM 1482 O O . ASP B 1 7 ? 20.409 1.012 20.665 1.00 53.24 105 ASP B O 1
ATOM 1487 N N . GLU B 1 8 ? 22.194 0.957 22.035 1.00 52.26 106 GLU B N 1
ATOM 1488 C CA . GLU B 1 8 ? 21.389 0.840 23.246 1.00 50.78 106 GLU B CA 1
ATOM 1489 C C . GLU B 1 8 ? 20.627 2.129 23.531 1.00 48.79 106 GLU B C 1
ATOM 1490 O O . GLU B 1 8 ? 19.569 2.102 24.152 1.00 48.83 106 GLU B O 1
ATOM 1496 N N . LEU B 1 9 ? 21.166 3.257 23.077 1.00 46.21 107 LEU B N 1
ATOM 1497 C CA . LEU B 1 9 ? 20.510 4.544 23.289 1.00 43.19 107 LEU B CA 1
ATOM 1498 C C . LEU B 1 9 ? 19.273 4.619 22.405 1.00 40.84 107 LEU B C 1
ATOM 1499 O O . LEU B 1 9 ? 18.249 5.180 22.795 1.00 38.92 107 LEU B O 1
ATOM 1504 N N . LYS B 1 10 ? 19.380 4.053 21.207 1.00 38.45 108 LYS B N 1
ATOM 1505 C CA . LYS B 1 10 ? 18.265 4.033 20.271 1.00 36.58 108 LYS B CA 1
ATOM 1506 C C . LYS B 1 10 ? 17.200 3.088 20.815 1.00 34.59 108 LYS B C 1
ATOM 1507 O O . LYS B 1 10 ? 16.004 3.288 20.588 1.00 32.87 108 LYS B O 1
ATOM 1513 N N . LYS B 1 11 ? 17.642 2.062 21.536 1.00 33.07 109 LYS B N 1
ATOM 1514 C CA . LYS B 1 11 ? 16.724 1.101 22.129 1.00 32.60 109 LYS B CA 1
ATOM 1515 C C . LYS B 1 11 ? 15.919 1.784 23.228 1.00 32.19 109 LYS B C 1
ATOM 1516 O O . LYS B 1 11 ? 14.722 1.536 23.376 1.00 30.62 109 LYS B O 1
ATOM 1522 N N . ARG B 1 12 ? 16.572 2.654 23.993 1.00 31.56 110 ARG B N 1
ATOM 1523 C CA . ARG B 1 12 ? 15.887 3.363 25.068 1.00 31.63 110 ARG B CA 1
ATOM 1524 C C . ARG B 1 12 ? 14.890 4.351 24.485 1.00 29.79 110 ARG B C 1
ATOM 1525 O O . ARG B 1 12 ? 13.799 4.530 25.021 1.00 28.61 110 ARG B O 1
ATOM 1533 N N . MET B 1 13 ? 15.271 4.992 23.385 1.00 28.21 111 MET B N 1
ATOM 1534 C CA . MET B 1 13 ? 14.396 5.953 22.733 1.00 27.03 111 MET B CA 1
ATOM 1535 C C . MET B 1 13 ? 13.134 5.258 22.238 1.00 25.30 111 MET B C 1
ATOM 1536 O O . MET B 1 13 ? 12.021 5.738 22.470 1.00 22.24 111 MET B O 1
ATOM 1541 N N . GLU B 1 14 ? 13.301 4.124 21.563 1.00 23.23 112 GLU B N 1
ATOM 1542 C CA . GLU B 1 14 ? 12.142 3.405 21.051 1.00 23.36 112 GLU B CA 1
ATOM 1543 C C . GLU B 1 14 ? 11.311 2.872 22.209 1.00 22.51 112 GLU B C 1
ATOM 1544 O O . GLU B 1 14 ? 10.084 2.836 22.139 1.00 22.04 112 GLU B O 1
ATOM 1550 N N . GLN B 1 15 ? 11.992 2.459 23.271 1.00 23.91 113 GLN B N 1
ATOM 1551 C CA . GLN B 1 15 ? 11.330 1.942 24.462 1.00 26.12 113 GLN B CA 1
ATOM 1552 C C . GLN B 1 15 ? 10.430 3.027 25.052 1.00 25.65 113 GLN B C 1
ATOM 1553 O O . GLN B 1 15 ? 9.269 2.782 25.380 1.00 24.23 113 GLN B O 1
ATOM 1559 N N . SER B 1 16 ? 10.975 4.231 25.182 1.00 25.16 114 SER B N 1
ATOM 1560 C CA . SER B 1 16 ? 10.223 5.349 25.735 1.00 25.76 114 SER B CA 1
ATOM 1561 C C . SER B 1 16 ? 9.058 5.725 24.829 1.00 24.29 114 SER B C 1
ATOM 1562 O O . SER B 1 16 ? 8.022 6.195 25.299 1.00 24.76 114 SER B O 1
ATOM 1565 N N . ARG B 1 17 ? 9.231 5.515 23.527 1.00 22.54 115 ARG B N 1
ATOM 1566 C CA . ARG B 1 17 ? 8.189 5.836 22.560 1.00 22.24 115 ARG B CA 1
ATOM 1567 C C . ARG B 1 17 ? 7.023 4.874 22.735 1.00 20.29 115 ARG B C 1
ATOM 1568 O O . ARG B 1 17 ? 5.860 5.277 22.723 1.00 20.42 115 ARG B O 1
ATOM 1576 N N . LEU B 1 18 ? 7.341 3.595 22.895 1.00 17.65 116 LEU B N 1
ATOM 1577 C CA . LEU B 1 18 ? 6.307 2.587 23.075 1.00 17.05 116 LEU B CA 1
ATOM 1578 C C . LEU B 1 18 ? 5.681 2.699 24.457 1.00 16.76 116 LEU B C 1
ATOM 1579 O O . LEU B 1 18 ? 4.517 2.351 24.652 1.00 16.95 116 LEU B O 1
ATOM 1584 N N . ASN B 1 19 ? 6.452 3.193 25.418 1.00 17.69 117 ASN B N 1
ATOM 1585 C CA . ASN B 1 19 ? 5.934 3.367 26.765 1.00 18.26 117 AS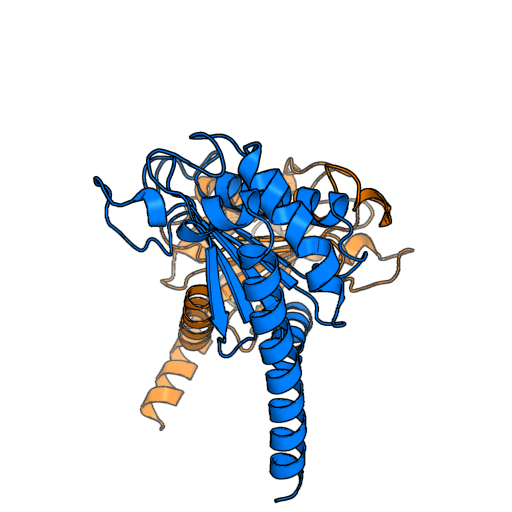N B CA 1
ATOM 1586 C C . ASN B 1 19 ? 4.913 4.507 26.744 1.00 19.08 117 ASN B C 1
ATOM 1587 O O . ASN B 1 19 ? 3.924 4.483 27.483 1.00 18.07 117 ASN B O 1
ATOM 1592 N N . LYS B 1 20 ? 5.149 5.506 25.893 1.00 19.17 118 LYS B N 1
ATOM 1593 C CA . LYS B 1 20 ? 4.220 6.627 25.776 1.00 19.95 118 LYS B CA 1
ATOM 1594 C C . LYS B 1 20 ? 2.944 6.145 25.100 1.00 18.75 118 LYS B C 1
ATOM 1595 O O . LYS B 1 20 ? 1.849 6.586 25.440 1.00 19.17 118 LYS B O 1
ATOM 1601 N N . LEU B 1 21 ? 3.093 5.241 24.136 1.00 17.30 119 LEU B N 1
ATOM 1602 C CA . LEU B 1 21 ? 1.938 4.695 23.439 1.00 15.64 119 LEU B CA 1
ATOM 1603 C C . LEU B 1 21 ? 1.071 3.996 24.481 1.00 16.57 119 LEU B C 1
ATOM 1604 O O . LEU B 1 21 ? -0.156 4.121 24.476 1.00 16.17 119 LEU B O 1
ATOM 1609 N N . ARG B 1 22 ? 1.724 3.267 25.383 1.00 17.31 120 ARG B N 1
ATOM 1610 C CA . ARG B 1 22 ? 1.022 2.558 26.442 1.00 17.57 120 ARG B CA 1
ATOM 1611 C C . ARG B 1 22 ? 0.260 3.565 27.296 1.00 19.00 120 ARG B C 1
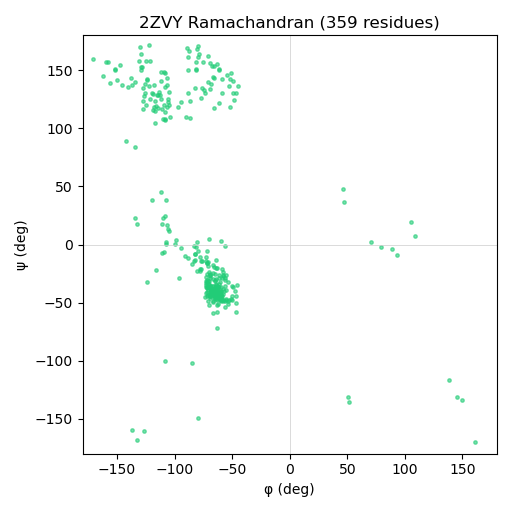ATOM 1612 O O . ARG B 1 22 ? -0.893 3.338 27.669 1.00 18.05 120 ARG B O 1
ATOM 1620 N N . GLY B 1 23 ? 0.916 4.681 27.597 1.00 20.07 121 GLY B N 1
ATOM 1621 C CA . GLY B 1 23 ? 0.291 5.714 28.405 1.00 21.72 121 GLY B CA 1
ATOM 1622 C C . GLY B 1 23 ? -0.882 6.376 27.702 1.00 23.34 121 GLY B C 1
ATOM 1623 O O . GLY B 1 23 ? -1.904 6.653 28.334 1.00 24.88 121 GLY B O 1
ATOM 1624 N N . ASP B 1 24 ? -0.748 6.640 26.405 1.00 23.13 122 ASP B N 1
ATOM 1625 C CA . ASP B 1 24 ? -1.837 7.247 25.658 1.00 23.94 122 ASP B CA 1
ATOM 1626 C C . ASP B 1 24 ? -3.028 6.303 25.596 1.00 23.85 122 ASP B C 1
ATOM 1627 O O . ASP B 1 24 ? -4.172 6.724 25.721 1.00 22.87 122 ASP B O 1
ATOM 1632 N N . LEU B 1 25 ? -2.748 5.020 25.412 1.00 21.06 123 LEU B N 1
ATOM 1633 C CA . LEU B 1 25 ? -3.809 4.033 25.357 1.00 22.45 123 LEU B CA 1
ATOM 1634 C C . LEU B 1 25 ? -4.540 3.950 26.697 1.00 23.82 123 LEU B C 1
ATOM 1635 O O . LEU B 1 25 ? -5.771 3.961 26.738 1.00 25.72 123 LEU B O 1
ATOM 1640 N N . ASP B 1 26 ? -3.787 3.882 27.793 1.00 26.20 124 ASP B N 1
ATOM 1641 C CA . ASP B 1 26 ? -4.395 3.812 29.123 1.00 28.78 124 ASP B CA 1
ATOM 1642 C C . ASP B 1 26 ? -5.202 5.076 29.392 1.00 30.48 124 ASP B C 1
ATOM 1643 O O . ASP B 1 26 ? -6.317 5.024 29.915 1.00 29.73 124 ASP B O 1
ATOM 1648 N N . GLN B 1 27 ? -4.617 6.211 29.028 1.00 32.06 125 GLN B N 1
ATOM 1649 C CA . GLN B 1 27 ? -5.243 7.510 29.221 1.00 33.89 125 GLN B CA 1
ATOM 1650 C C . GLN B 1 27 ? -6.531 7.611 28.406 1.00 34.04 125 GLN B C 1
ATOM 1651 O O . GLN B 1 27 ? -7.541 8.131 28.881 1.00 35.39 125 GLN B O 1
ATOM 1657 N N . LEU B 1 28 ? -6.489 7.098 27.182 1.00 33.55 126 LEU B N 1
ATOM 1658 C CA . LEU B 1 28 ? -7.639 7.114 26.286 1.00 32.52 126 LEU B CA 1
ATOM 1659 C C . LEU B 1 28 ? -8.775 6.235 26.800 1.00 31.62 126 LEU B C 1
ATOM 1660 O O . LEU B 1 28 ? -9.931 6.658 26.856 1.00 31.37 126 LEU B O 1
ATOM 1665 N N . ILE B 1 29 ? -8.434 5.004 27.163 1.00 29.60 127 ILE B N 1
ATOM 1666 C CA . ILE B 1 29 ? -9.408 4.047 27.675 1.00 27.81 127 ILE B CA 1
ATOM 1667 C C . ILE B 1 29 ? -10.070 4.570 28.952 1.00 27.71 127 ILE B C 1
ATOM 1668 O O . ILE B 1 29 ? -11.278 4.433 29.135 1.00 27.83 127 ILE B O 1
ATOM 1673 N N . GLU B 1 30 ? -9.271 5.179 29.822 1.00 27.58 128 GLU B N 1
ATOM 1674 C CA . GLU B 1 30 ? -9.759 5.730 31.083 1.00 28.43 128 GLU B CA 1
ATOM 1675 C C . GLU B 1 30 ? -10.653 6.946 30.875 1.00 28.95 128 GLU B C 1
ATOM 1676 O O . GLU B 1 30 ? -11.626 7.134 31.596 1.00 28.76 128 GLU B O 1
ATOM 1682 N N . SER B 1 31 ? -10.326 7.760 29.879 1.00 30.36 129 SER B N 1
ATOM 1683 C CA . SER B 1 31 ? -11.090 8.969 29.594 1.00 32.18 129 SER B CA 1
ATOM 1684 C C . SER B 1 31 ? -12.453 8.686 28.973 1.00 32.35 129 SER B C 1
ATOM 1685 O O . SER B 1 31 ? -13.401 9.443 29.182 1.00 33.61 129 SER B O 1
ATOM 1688 N N . ASP B 1 32 ? -12.554 7.610 28.198 1.00 32.40 130 ASP B N 1
ATOM 1689 C CA . ASP B 1 32 ? -13.812 7.275 27.546 1.00 31.21 130 ASP B CA 1
ATOM 1690 C C . ASP B 1 32 ? -14.609 6.240 28.328 1.00 30.37 130 ASP B C 1
ATOM 1691 O O . ASP B 1 32 ? -14.161 5.113 28.530 1.00 29.81 130 ASP B O 1
ATOM 1696 N N . PRO B 1 33 ? -15.817 6.614 28.772 1.00 29.47 131 PRO B N 1
ATOM 1697 C CA . PRO B 1 33 ? -16.711 5.744 29.540 1.00 28.90 131 PRO B CA 1
ATOM 1698 C C . PRO B 1 33 ? -16.927 4.358 28.921 1.00 28.98 131 PRO B C 1
ATOM 1699 O O . PRO B 1 33 ? -16.895 3.349 29.624 1.00 28.46 131 PRO B O 1
ATOM 1703 N N . LYS B 1 34 ? -17.138 4.309 27.607 1.00 28.79 132 LYS B N 1
ATOM 1704 C CA . LYS B 1 34 ? -17.360 3.043 26.907 1.00 29.12 132 LYS B CA 1
ATOM 1705 C C . LYS B 1 34 ? -16.120 2.150 26.921 1.00 27.97 132 LYS B C 1
ATOM 1706 O O . LYS B 1 34 ? -16.203 0.967 27.249 1.00 28.26 132 LYS B O 1
ATOM 1712 N N . LEU B 1 35 ? -14.968 2.710 26.570 1.00 26.28 133 LEU B N 1
ATOM 1713 C CA . LEU B 1 35 ? -13.738 1.926 26.572 1.00 24.79 133 LEU B CA 1
ATOM 1714 C C . LEU B 1 35 ? -13.378 1.559 28.003 1.00 23.52 133 LEU B C 1
ATOM 1715 O O . LEU B 1 35 ? -12.872 0.470 28.267 1.00 22.39 133 LEU B O 1
ATOM 1720 N N . ARG B 1 36 ? -13.657 2.474 28.927 1.00 22.79 134 ARG B N 1
ATOM 1721 C CA . ARG B 1 36 ? -13.360 2.253 30.337 1.00 22.65 134 ARG B CA 1
ATOM 1722 C C . ARG B 1 36 ? -14.068 1.000 30.843 1.00 21.32 134 ARG B C 1
ATOM 1723 O O . ARG B 1 36 ? -13.487 0.205 31.573 1.00 20.36 134 ARG B O 1
ATOM 1731 N N . ALA B 1 37 ? -15.324 0.824 30.448 1.00 20.53 135 ALA B N 1
ATOM 1732 C CA . ALA B 1 37 ? -16.096 -0.334 30.882 1.00 19.79 135 ALA B CA 1
ATOM 1733 C C . ALA B 1 37 ? -15.545 -1.638 30.306 1.00 19.22 135 ALA B C 1
ATOM 1734 O O . ALA B 1 37 ? -15.744 -2.707 30.877 1.00 19.91 135 ALA B O 1
ATOM 1736 N N . LEU B 1 38 ? -14.848 -1.539 29.180 1.00 18.44 136 LEU B N 1
ATOM 1737 C CA . LEU B 1 38 ? -14.283 -2.712 28.521 1.00 17.88 136 LEU B CA 1
ATOM 1738 C C . LEU B 1 38 ? -12.836 -2.978 28.916 1.00 17.11 136 LEU B C 1
ATOM 1739 O O . LEU B 1 38 ? -12.249 -3.973 28.496 1.00 15.82 136 LEU B O 1
ATOM 1744 N N . ARG B 1 39 ? -12.271 -2.094 29.731 1.00 17.12 137 ARG B N 1
ATOM 1745 C CA . ARG B 1 39 ? -10.881 -2.221 30.161 1.00 17.31 137 ARG B CA 1
ATOM 1746 C C . ARG B 1 39 ? -10.467 -3.590 30.707 1.00 18.15 137 ARG B C 1
ATOM 1747 O O . ARG B 1 39 ? -9.338 -4.030 30.485 1.00 17.19 137 ARG B O 1
ATOM 1755 N N . PRO B 1 40 ? -11.359 -4.278 31.438 1.00 16.25 138 PRO B N 1
ATOM 1756 C CA . PRO B 1 40 ? -10.984 -5.592 31.969 1.00 17.27 138 PRO B CA 1
ATOM 1757 C C . PRO B 1 40 ? -10.513 -6.554 30.877 1.00 16.94 138 PRO B C 1
ATOM 1758 O O . PRO B 1 40 ? -9.748 -7.481 31.138 1.00 18.75 138 PRO B O 1
ATOM 1762 N N . HIS B 1 41 ? -10.983 -6.322 29.656 1.00 16.49 139 HIS B N 1
ATOM 1763 C CA . HIS B 1 41 ? -10.632 -7.154 28.508 1.00 15.81 139 HIS B CA 1
ATOM 1764 C C . HIS B 1 41 ? -9.304 -6.750 27.883 1.00 15.68 139 HIS B C 1
ATOM 1765 O O . HIS B 1 41 ? -8.744 -7.496 27.085 1.00 17.15 139 HIS B O 1
ATOM 1772 N N . LEU B 1 42 ? -8.800 -5.576 28.248 1.00 14.40 140 LEU B N 1
ATOM 1773 C CA . LEU B 1 42 ? -7.573 -5.065 27.651 1.00 14.66 140 LEU B CA 1
ATOM 1774 C C . LEU B 1 42 ? -6.327 -5.137 28.517 1.00 16.22 140 LEU B C 1
ATOM 1775 O O . LEU B 1 42 ? -6.268 -4.554 29.598 1.00 16.50 140 LEU B O 1
ATOM 1780 N N . LYS B 1 43 ? -5.326 -5.857 28.027 1.00 15.73 141 LYS B N 1
ATOM 1781 C CA . LYS B 1 43 ? -4.065 -5.986 28.736 1.00 18.15 141 LYS B CA 1
ATOM 1782 C C . LYS B 1 43 ? -3.003 -5.378 27.840 1.00 18.54 141 LYS B C 1
ATOM 1783 O O . LYS B 1 43 ? -2.784 -5.841 26.722 1.00 19.53 141 LYS B O 1
ATOM 1789 N N . ILE B 1 44 ? -2.359 -4.326 28.331 1.00 17.58 142 ILE B N 1
ATOM 1790 C CA . ILE B 1 44 ? -1.337 -3.629 27.564 1.00 18.13 142 ILE B CA 1
ATOM 1791 C C . ILE B 1 44 ? -0.051 -3.570 28.365 1.00 19.28 142 ILE B C 1
ATOM 1792 O O . ILE B 1 44 ? -0.020 -3.016 29.460 1.00 19.50 142 ILE B O 1
ATOM 1797 N N . ASP B 1 45 ? 1.020 -4.134 27.826 1.00 19.14 143 ASP B N 1
ATOM 1798 C CA . ASP B 1 45 ? 2.268 -4.115 28.565 1.00 18.84 143 ASP B CA 1
ATOM 1799 C C . ASP B 1 45 ? 3.514 -4.144 27.700 1.00 17.70 143 ASP B C 1
ATOM 1800 O O . ASP B 1 45 ? 3.509 -4.671 26.589 1.00 15.10 143 ASP B O 1
ATOM 1805 N N . LEU B 1 46 ? 4.580 -3.548 28.220 1.00 16.56 144 LEU B N 1
ATOM 1806 C CA . LEU B 1 46 ? 5.849 -3.517 27.517 1.00 16.51 144 LEU B CA 1
ATOM 1807 C C . LEU B 1 46 ? 6.478 -4.895 27.615 1.00 17.96 144 LEU B C 1
ATOM 1808 O O . LEU B 1 46 ? 6.513 -5.498 28.689 1.00 17.40 144 LEU B O 1
ATOM 1813 N N . VAL B 1 47 ? 6.957 -5.396 26.484 1.00 15.07 145 VAL B N 1
ATOM 1814 C CA . VAL B 1 47 ? 7.606 -6.692 26.443 1.00 15.19 145 VAL B CA 1
ATOM 1815 C C . VAL B 1 47 ? 8.923 -6.506 25.703 1.00 14.96 145 VAL B C 1
ATOM 1816 O O . VAL B 1 47 ? 9.167 -5.442 25.130 1.00 13.59 145 VAL B O 1
ATOM 1820 N N . GLN B 1 48 ? 9.779 -7.520 25.725 1.00 16.00 146 GLN B N 1
ATOM 1821 C CA . GLN B 1 48 ? 11.057 -7.399 25.042 1.00 18.34 146 GLN B CA 1
ATOM 1822 C C . GLN B 1 48 ? 10.881 -7.120 23.549 1.00 16.56 146 GLN B C 1
ATOM 1823 O O . GLN B 1 48 ? 11.730 -6.475 22.937 1.00 17.45 146 GLN B O 1
ATOM 1829 N N . GLU B 1 49 ? 9.776 -7.592 22.974 1.00 15.02 147 GLU B N 1
ATOM 1830 C CA . GLU B 1 49 ? 9.499 -7.393 21.550 1.00 14.39 147 GLU B CA 1
ATOM 1831 C C . GLU B 1 49 ? 8.879 -6.029 21.228 1.00 13.40 147 GLU B C 1
ATOM 1832 O O . GLU B 1 49 ? 8.722 -5.681 20.055 1.00 11.67 147 GLU B O 1
ATOM 1838 N N . GLY B 1 50 ? 8.513 -5.266 22.255 1.00 12.30 148 GLY B N 1
ATOM 1839 C CA . GLY B 1 50 ? 7.908 -3.962 22.023 1.00 12.99 148 GLY B CA 1
ATOM 1840 C C . GLY B 1 50 ? 6.740 -3.705 22.958 1.00 13.61 148 GLY B C 1
ATOM 1841 O O . GLY B 1 50 ? 6.930 -3.621 24.170 1.00 14.50 148 GLY B O 1
ATOM 1842 N N . LEU B 1 51 ? 5.537 -3.565 22.402 1.00 11.67 149 LEU B N 1
ATOM 1843 C CA . LEU B 1 51 ? 4.341 -3.335 23.210 1.00 9.87 149 LEU B CA 1
ATOM 1844 C C . LEU B 1 51 ? 3.279 -4.356 22.827 1.00 10.92 149 LEU B C 1
ATOM 1845 O O . LEU B 1 51 ? 2.881 -4.444 21.665 1.00 11.52 149 LEU B O 1
ATOM 1850 N N . ARG B 1 52 ? 2.809 -5.118 23.808 1.00 8.55 150 ARG B N 1
ATOM 1851 C CA . ARG B 1 52 ? 1.810 -6.144 23.546 1.00 10.89 150 ARG B CA 1
ATOM 1852 C C . ARG B 1 52 ? 0.426 -5.751 24.035 1.00 10.90 150 ARG B C 1
ATOM 1853 O O . ARG B 1 52 ? 0.244 -5.410 25.200 1.00 11.98 150 ARG B O 1
ATOM 1861 N N . ILE B 1 53 ? -0.544 -5.795 23.129 1.00 10.92 151 ILE B N 1
ATOM 1862 C CA . ILE B 1 53 ? -1.921 -5.476 23.472 1.00 11.23 151 ILE B CA 1
ATOM 1863 C C . ILE B 1 53 ? -2.738 -6.749 23.316 1.00 12.37 151 ILE B C 1
ATOM 1864 O O . ILE B 1 53 ? -2.835 -7.298 22.217 1.00 12.76 151 ILE B O 1
ATOM 1869 N N . GLN B 1 54 ? -3.310 -7.228 24.415 1.00 10.79 152 GLN B N 1
ATOM 1870 C CA . GLN B 1 54 ? -4.129 -8.429 24.359 1.00 12.30 152 GLN B CA 1
ATOM 1871 C C . GLN B 1 54 ? -5.571 -8.084 24.668 1.00 12.27 152 GLN B C 1
ATOM 1872 O O . GLN B 1 54 ? -5.859 -7.383 25.640 1.00 12.50 152 GLN B O 1
ATOM 1878 N N . ILE B 1 55 ? -6.473 -8.562 23.819 1.00 11.10 153 ILE B N 1
ATOM 1879 C CA . ILE B 1 55 ? -7.900 -8.336 24.008 1.00 12.14 153 ILE B CA 1
ATOM 1880 C C . ILE B 1 55 ? -8.438 -9.712 24.375 1.00 12.16 153 ILE B C 1
ATOM 1881 O O . ILE B 1 55 ? -8.523 -10.611 23.532 1.00 11.37 153 ILE B O 1
ATOM 1886 N N . ILE B 1 56 ? -8.793 -9.869 25.645 1.00 11.81 154 ILE B N 1
ATOM 1887 C CA . ILE B 1 56 ? -9.246 -11.153 26.158 1.00 14.97 154 ILE B CA 1
ATOM 1888 C C . ILE B 1 56 ? -10.725 -11.266 26.497 1.00 16.42 154 ILE B C 1
ATOM 1889 O O . ILE B 1 56 ? -11.366 -10.297 26.907 1.00 16.42 154 ILE B O 1
ATOM 1894 N N . ASP B 1 57 ? -11.252 -12.472 26.319 1.00 16.15 155 ASP B N 1
ATOM 1895 C CA . ASP B 1 57 ? -12.647 -12.777 26.609 1.00 18.44 155 ASP B CA 1
ATOM 1896 C C . ASP B 1 57 ? -12.877 -12.885 28.108 1.00 20.64 155 ASP B C 1
ATOM 1897 O O . ASP B 1 57 ? -11.950 -13.135 28.877 1.00 19.99 155 ASP B O 1
ATOM 1902 N N . SER B 1 58 ? -14.127 -12.686 28.506 1.00 22.34 156 SER B N 1
ATOM 1903 C CA . SER B 1 58 ? -14.546 -12.843 29.890 1.00 25.21 156 SER B CA 1
ATOM 1904 C C . SER B 1 58 ? -15.619 -13.908 29.708 1.00 26.61 156 SER B C 1
ATOM 1905 O O . SER B 1 58 ? -16.150 -14.060 28.609 1.00 25.82 156 SER B O 1
ATOM 1908 N N . GLN B 1 59 ? -15.943 -14.657 30.752 1.00 29.55 157 GLN B N 1
ATOM 1909 C CA . GLN B 1 59 ? -16.965 -15.687 30.598 1.00 32.18 157 GLN B CA 1
ATOM 1910 C C . GLN B 1 59 ? -18.302 -15.157 30.096 1.00 31.62 157 GLN B C 1
ATOM 1911 O O . GLN B 1 59 ? -18.947 -15.787 29.262 1.00 32.99 157 GLN B O 1
ATOM 1917 N N . ASN B 1 60 ? -18.712 -13.994 30.587 1.00 30.95 158 ASN B N 1
ATOM 1918 C CA . ASN B 1 60 ? -19.987 -13.424 30.179 1.00 29.68 158 ASN B CA 1
ATOM 1919 C C . ASN B 1 60 ? -19.928 -12.500 28.969 1.00 28.12 158 ASN B C 1
ATOM 1920 O O . ASN B 1 60 ? -20.968 -12.125 28.433 1.00 27.60 158 ASN B O 1
ATOM 1925 N N . ARG B 1 61 ? -18.730 -12.136 28.523 1.00 25.60 159 ARG B N 1
ATOM 1926 C CA . ARG B 1 61 ? -18.622 -11.238 27.378 1.00 22.52 159 ARG B CA 1
ATOM 1927 C C . ARG B 1 61 ? -17.464 -11.573 26.439 1.00 21.00 159 ARG B C 1
ATOM 1928 O O . ARG B 1 61 ? -16.352 -11.066 26.598 1.00 20.29 159 ARG B O 1
ATOM 1936 N N . PRO B 1 62 ? -17.718 -12.442 25.448 1.00 18.61 160 PRO B N 1
ATOM 1937 C CA . PRO B 1 62 ? -16.714 -12.859 24.464 1.00 17.41 160 PRO B CA 1
ATOM 1938 C C . PRO B 1 62 ? -16.584 -11.807 23.366 1.00 16.41 160 PRO B C 1
ATOM 1939 O O . PRO B 1 62 ? -17.540 -11.092 23.069 1.00 14.81 160 PRO B O 1
ATOM 1943 N N . MET B 1 63 ? -15.403 -11.703 22.765 1.00 14.25 161 MET B N 1
ATOM 1944 C CA . MET B 1 63 ? -15.198 -10.726 21.702 1.00 13.18 161 MET B CA 1
ATOM 1945 C C . MET B 1 63 ? -15.810 -11.213 20.390 1.00 12.95 161 MET B C 1
ATOM 1946 O O . MET B 1 63 ? -16.087 -10.417 19.496 1.00 13.55 161 MET B O 1
ATOM 1951 N N . PHE B 1 64 ? -16.015 -12.526 20.299 1.00 12.33 162 PHE B N 1
ATOM 1952 C CA . PHE B 1 64 ? -16.624 -13.187 19.142 1.00 14.17 16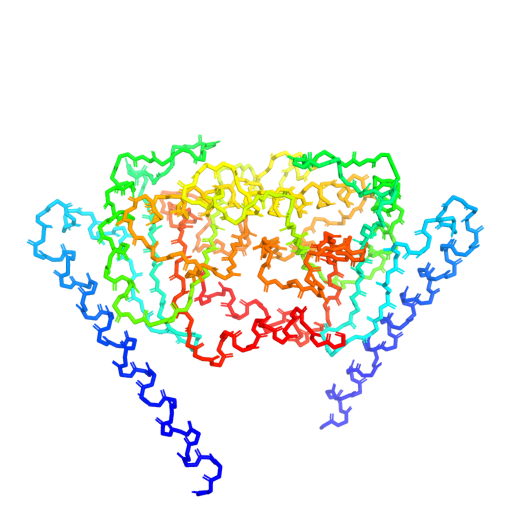2 PHE B CA 1
ATOM 1953 C C . PHE B 1 64 ? -17.581 -14.218 19.742 1.00 16.36 162 PHE B C 1
ATOM 1954 O O . PHE B 1 64 ? -17.273 -14.815 20.773 1.00 19.03 162 PHE B O 1
ATOM 1962 N N . LYS B 1 65 ? -18.733 -14.440 19.122 1.00 20.72 163 LYS B N 1
ATOM 1963 C CA . LYS B 1 65 ? -19.646 -15.458 19.647 1.00 23.59 163 LYS B CA 1
ATOM 1964 C C . LYS B 1 65 ? -18.979 -16.819 19.413 1.00 24.10 163 LYS B C 1
ATOM 1965 O O . LYS B 1 65 ? -18.131 -16.947 18.536 1.00 23.49 163 LYS B O 1
ATOM 1971 N N . THR B 1 66 ? -19.350 -17.821 20.204 1.00 24.83 164 THR B N 1
ATOM 1972 C CA . THR B 1 66 ? -18.764 -19.157 20.090 1.00 25.26 164 THR B CA 1
ATOM 1973 C C . THR B 1 66 ? -18.756 -19.693 18.659 1.00 25.15 164 THR B C 1
ATOM 1974 O O . THR B 1 66 ? -19.775 -19.661 17.968 1.00 25.95 164 THR B O 1
ATOM 1978 N N . GLY B 1 67 ? -17.593 -20.173 18.222 1.00 24.25 165 GLY B N 1
ATOM 1979 C CA . GLY B 1 67 ? -17.454 -20.728 16.884 1.00 21.55 165 GLY B CA 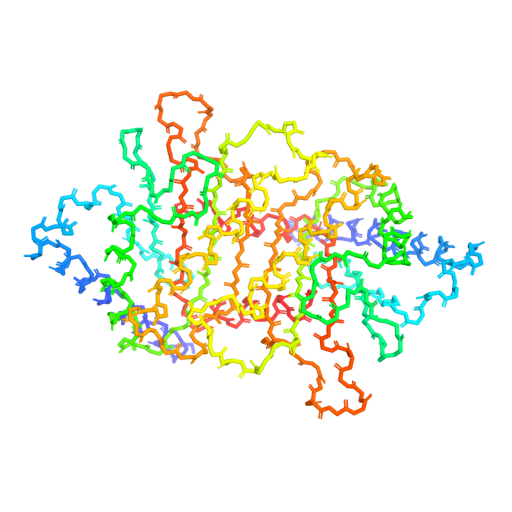1
ATOM 1980 C C . GLY B 1 67 ? -17.514 -19.737 15.733 1.00 20.23 165 GLY B C 1
ATOM 1981 O O . GLY B 1 67 ? -17.424 -20.138 14.571 1.00 20.29 165 GLY B O 1
ATOM 1982 N N . SER B 1 68 ? -17.646 -18.449 16.044 1.00 17.94 166 SER B N 1
ATOM 1983 C CA . SER B 1 68 ? -17.742 -17.418 15.014 1.00 16.68 166 SER B CA 1
ATOM 1984 C C . SER B 1 68 ? -16.539 -16.479 14.938 1.00 15.90 166 SER B C 1
ATOM 1985 O O . SER B 1 68 ? -15.897 -16.199 15.947 1.00 14.29 166 SER B O 1
ATOM 1988 N N . ALA B 1 69 ? -16.249 -15.993 13.732 1.00 15.13 167 ALA B N 1
ATOM 1989 C CA . ALA B 1 69 ? -15.148 -15.059 13.521 1.00 13.82 167 ALA B CA 1
ATOM 1990 C C . ALA B 1 69 ? -15.719 -13.657 13.289 1.00 13.59 167 ALA B C 1
ATOM 1991 O O . ALA B 1 69 ? -15.015 -12.749 12.837 1.00 12.79 167 ALA B O 1
ATOM 1993 N N . GLU B 1 70 ? -17.006 -13.497 13.593 1.00 12.34 168 GLU B N 1
ATOM 1994 C CA . GLU B 1 70 ? -17.684 -12.209 13.460 1.00 12.60 168 GLU B CA 1
ATOM 1995 C C . GLU B 1 70 ? -17.466 -11.445 14.761 1.00 11.86 168 GLU B C 1
ATOM 1996 O O . GLU B 1 70 ? -17.815 -11.939 15.836 1.00 10.24 168 GLU B O 1
ATOM 2002 N N . VAL B 1 71 ? -16.895 -10.248 14.671 1.00 11.16 169 VAL B N 1
ATOM 2003 C CA . VAL B 1 71 ? -16.646 -9.452 15.865 1.00 10.17 169 VAL B CA 1
ATOM 2004 C C . VAL B 1 71 ? -17.934 -8.986 16.535 1.00 11.44 169 VAL B C 1
ATOM 2005 O O . VAL B 1 71 ? -18.926 -8.688 15.869 1.00 9.71 169 VAL B O 1
ATOM 2009 N N . GLU B 1 72 ? -17.912 -8.938 17.860 1.00 11.33 170 GLU B N 1
ATOM 2010 C CA . GLU B 1 72 ? -19.055 -8.444 18.610 1.00 13.39 170 GLU B CA 1
ATOM 2011 C C . GLU B 1 72 ? -18.923 -6.924 18.570 1.00 12.79 170 GLU B C 1
ATOM 2012 O O . GLU B 1 72 ? -17.827 -6.389 18.368 1.00 12.05 170 GLU B O 1
ATOM 2018 N N . PRO B 1 73 ? -20.037 -6.203 18.751 1.00 13.24 171 PRO B N 1
ATOM 2019 C CA . PRO B 1 73 ? -20.016 -4.737 18.724 1.00 13.93 171 PRO B CA 1
ATOM 2020 C C . PRO B 1 73 ? -18.897 -4.079 19.532 1.00 13.34 171 PRO B C 1
ATOM 2021 O O . PRO B 1 73 ? -18.250 -3.147 19.051 1.00 12.54 171 PRO B O 1
ATOM 2025 N N . TYR B 1 74 ? -18.661 -4.557 20.751 1.00 12.86 172 TYR B N 1
ATOM 2026 C CA . TYR B 1 74 ? -17.615 -3.973 21.584 1.00 14.07 172 TYR B CA 1
ATOM 2027 C C . TYR B 1 74 ? -16.205 -4.301 21.115 1.00 12.07 172 TYR B C 1
ATOM 2028 O O . TYR B 1 74 ? -15.268 -3.553 21.393 1.00 11.31 172 TYR B O 1
ATOM 2037 N N . MET B 1 75 ? -16.048 -5.419 20.415 1.00 10.83 173 MET B N 1
ATOM 2038 C CA . MET B 1 75 ? -14.736 -5.799 19.896 1.00 9.66 173 MET B CA 1
ATOM 2039 C C . MET B 1 75 ? -14.430 -4.848 18.741 1.00 9.13 173 MET B C 1
ATOM 2040 O O . MET B 1 75 ? -13.302 -4.363 18.591 1.00 7.83 173 MET B O 1
ATOM 2045 N N . ARG B 1 76 ? -15.444 -4.578 17.925 1.00 9.22 174 ARG B N 1
ATOM 2046 C CA . ARG B 1 76 ? -15.275 -3.650 16.816 1.00 8.90 174 ARG B CA 1
ATOM 2047 C C . ARG B 1 76 ? -14.873 -2.291 17.393 1.00 9.86 174 ARG B C 1
ATOM 2048 O O . ARG B 1 76 ? -13.931 -1.650 16.916 1.00 7.70 174 ARG B O 1
ATOM 2056 N N . ASP B 1 77 ? -15.578 -1.864 18.438 1.00 8.96 175 ASP B N 1
ATOM 2057 C CA . ASP B 1 77 ? -15.301 -0.574 19.067 1.00 11.32 175 ASP B CA 1
ATOM 2058 C C . ASP B 1 77 ? -13.882 -0.466 19.611 1.00 10.96 175 ASP B C 1
ATOM 2059 O O . ASP B 1 77 ? -13.216 0.554 19.427 1.00 9.78 175 ASP B O 1
ATOM 2064 N N . ILE B 1 78 ? -13.424 -1.513 20.290 1.00 9.39 176 ILE B N 1
ATOM 2065 C CA . ILE B 1 78 ? -12.071 -1.528 20.841 1.00 8.12 176 ILE B CA 1
ATOM 2066 C C . ILE B 1 78 ? -11.026 -1.425 19.724 1.00 8.42 176 ILE B C 1
ATOM 2067 O O . ILE B 1 78 ? -10.135 -0.577 19.767 1.00 7.50 176 ILE B O 1
ATOM 2072 N N . LEU B 1 79 ? -11.145 -2.286 18.718 1.00 7.28 177 LEU B N 1
ATOM 2073 C CA . LEU B 1 79 ? -10.189 -2.290 17.614 1.00 7.58 177 LEU B CA 1
ATOM 2074 C C . LEU B 1 79 ? -10.152 -0.979 16.833 1.00 8.05 177 LEU B C 1
ATOM 2075 O O . LEU B 1 79 ? -9.076 -0.456 16.539 1.00 8.00 177 LEU B O 1
ATOM 2080 N N . ARG B 1 80 ? -11.312 -0.424 16.505 1.00 7.99 178 ARG B N 1
ATOM 2081 C CA . ARG B 1 80 ? -11.305 0.830 15.762 1.00 7.95 178 ARG B CA 1
ATOM 2082 C C . ARG B 1 80 ? -10.811 1.993 16.609 1.00 9.81 178 ARG B C 1
ATOM 2083 O O . ARG B 1 80 ? -10.281 2.966 16.084 1.00 10.25 178 ARG B O 1
ATOM 2091 N N . ALA B 1 81 ? -10.966 1.886 17.923 1.00 10.29 179 ALA B N 1
ATOM 2092 C CA . ALA B 1 81 ? -10.512 2.952 18.807 1.00 11.83 179 ALA B CA 1
ATOM 2093 C C . ALA B 1 81 ? -8.990 2.999 18.904 1.00 10.70 179 ALA B C 1
ATOM 2094 O O . ALA B 1 81 ? -8.390 4.072 18.901 1.00 11.58 179 ALA B O 1
ATOM 2096 N N . ILE B 1 82 ? -8.355 1.836 18.983 1.00 11.31 180 ILE B N 1
ATOM 2097 C CA . ILE B 1 82 ? -6.909 1.812 19.115 1.00 11.33 180 ILE B CA 1
ATOM 2098 C C . ILE B 1 82 ? -6.140 2.003 17.811 1.00 10.10 180 ILE B C 1
ATOM 2099 O O . ILE B 1 82 ? -4.989 2.430 17.830 1.00 10.82 180 ILE B O 1
ATOM 2104 N N . ALA B 1 83 ? -6.779 1.718 16.679 1.00 10.71 181 ALA B N 1
ATOM 2105 C CA . ALA B 1 83 ? -6.107 1.850 15.389 1.00 9.29 181 ALA B CA 1
ATOM 2106 C C . ALA B 1 83 ? -5.472 3.216 15.124 1.00 9.83 181 ALA B C 1
ATOM 2107 O O . ALA B 1 83 ? -4.305 3.294 14.755 1.00 10.33 181 ALA B O 1
ATOM 2109 N N . PRO B 1 84 ? -6.228 4.314 15.294 1.00 10.62 182 PRO B N 1
ATOM 2110 C CA . PRO B 1 84 ? -5.596 5.612 15.032 1.00 10.77 182 PRO B CA 1
ATOM 2111 C C . PRO B 1 84 ? -4.461 5.959 15.991 1.00 10.88 182 PRO B C 1
ATOM 2112 O O . PRO B 1 84 ? -3.563 6.726 15.643 1.00 11.00 182 PRO B O 1
ATOM 2116 N N . VAL B 1 85 ? -4.493 5.387 17.191 1.00 9.77 183 VAL B N 1
ATOM 2117 C CA . VAL B 1 85 ? -3.436 5.648 18.162 1.00 12.01 183 VAL B CA 1
ATOM 2118 C C . VAL B 1 85 ? -2.194 4.888 17.707 1.00 12.12 183 VAL B C 1
ATOM 2119 O O . VAL B 1 85 ? -1.087 5.428 17.705 1.00 12.93 183 VAL B O 1
ATOM 2123 N N . LEU B 1 86 ? -2.388 3.634 17.306 1.00 12.92 184 LEU B N 1
ATOM 2124 C CA . LEU B 1 86 ? -1.283 2.810 16.827 1.00 13.00 184 LEU B CA 1
ATOM 2125 C C . LEU B 1 86 ? -0.715 3.389 15.537 1.00 13.89 184 LEU B C 1
ATOM 2126 O O . LEU B 1 86 ? 0.473 3.265 15.258 1.00 13.90 184 LEU B O 1
ATOM 2131 N N . ASN B 1 87 ? -1.574 4.020 14.749 1.00 14.13 185 ASN B N 1
ATOM 2132 C CA . ASN B 1 87 ? -1.145 4.587 13.483 1.00 15.50 185 ASN B CA 1
ATOM 2133 C C . ASN B 1 87 ? -0.280 5.829 13.668 1.00 16.08 185 ASN B C 1
ATOM 2134 O O . ASN B 1 87 ? 0.423 6.244 12.745 1.00 18.02 185 ASN B O 1
ATOM 2139 N N . GLY B 1 88 ? -0.318 6.397 14.872 1.00 16.02 186 GLY B N 1
ATOM 2140 C CA . GLY B 1 88 ? 0.453 7.595 15.171 1.00 16.94 186 GLY B CA 1
ATOM 2141 C C . GLY B 1 88 ? 1.958 7.418 15.291 1.00 18.12 186 GLY B C 1
ATOM 2142 O O . GLY B 1 88 ? 2.689 8.396 15.464 1.00 18.89 186 GLY B O 1
ATOM 2143 N N . ILE B 1 89 ? 2.426 6.176 15.222 1.00 16.48 187 ILE B N 1
ATOM 2144 C CA . ILE B 1 89 ? 3.854 5.894 15.303 1.00 17.38 187 ILE B CA 1
ATOM 2145 C C . ILE B 1 89 ? 4.243 4.993 14.132 1.00 15.63 187 ILE B C 1
ATOM 2146 O O . ILE B 1 89 ? 3.382 4.389 13.502 1.00 15.77 187 ILE B O 1
ATOM 2151 N N . PRO B 1 90 ? 5.547 4.887 13.829 1.00 16.41 188 PRO B N 1
ATOM 2152 C CA . PRO B 1 90 ? 6.051 4.066 12.720 1.00 16.27 188 PRO B CA 1
ATOM 2153 C C . PRO B 1 90 ? 5.975 2.547 12.870 1.00 16.13 188 PRO B C 1
ATOM 2154 O O . PRO B 1 90 ? 5.818 1.826 11.883 1.00 15.30 188 PRO B O 1
ATOM 2158 N N . ASN B 1 91 ? 6.092 2.075 14.106 1.00 13.97 189 ASN B N 1
ATOM 2159 C CA . ASN B 1 91 ? 6.109 0.646 14.410 1.00 13.79 189 ASN B CA 1
ATOM 2160 C C . ASN B 1 91 ? 5.083 -0.240 13.728 1.00 13.11 189 ASN B C 1
ATOM 2161 O O . ASN B 1 91 ? 3.900 0.100 13.625 1.00 12.13 189 ASN B O 1
ATOM 2166 N N . ARG B 1 92 ? 5.559 -1.392 13.266 1.00 11.19 190 ARG B N 1
ATOM 2167 C CA . ARG B 1 92 ? 4.708 -2.347 12.588 1.00 9.79 190 ARG B CA 1
ATOM 2168 C C . ARG B 1 92 ? 4.077 -3.313 13.579 1.00 10.40 190 ARG B C 1
ATOM 2169 O O . ARG B 1 92 ? 4.474 -3.372 14.745 1.00 9.97 190 ARG B O 1
ATOM 2177 N N . ILE B 1 93 ? 3.103 -4.079 13.103 1.00 9.28 191 ILE B N 1
ATOM 2178 C CA . ILE B 1 93 ? 2.341 -4.964 13.971 1.00 11.10 191 ILE B CA 1
ATOM 2179 C C . ILE B 1 93 ? 2.212 -6.416 13.531 1.00 10.41 191 ILE B C 1
ATOM 2180 O O . ILE B 1 93 ? 2.204 -6.723 12.343 1.00 11.33 191 ILE B O 1
ATOM 2185 N N . SER B 1 94 ? 2.097 -7.297 14.520 1.00 10.07 192 SER B N 1
ATOM 2186 C CA . SER B 1 94 ? 1.895 -8.719 14.290 1.00 8.38 192 SER B CA 1
ATOM 2187 C C . SER B 1 94 ? 0.598 -9.060 15.021 1.00 8.81 192 SER B C 1
ATOM 2188 O O . SER B 1 94 ? 0.384 -8.599 16.139 1.00 9.33 192 SER B O 1
ATOM 2191 N N . LEU B 1 95 ? -0.275 -9.837 14.386 1.00 6.38 193 LEU B N 1
ATOM 2192 C CA . LEU B 1 95 ? -1.542 -10.219 15.004 1.00 7.39 193 LEU B CA 1
ATOM 2193 C C . LEU B 1 95 ? -1.630 -11.723 15.195 1.00 8.00 193 LEU B C 1
ATOM 2194 O O . LEU B 1 95 ? -1.268 -12.488 14.300 1.00 8.22 193 LEU B O 1
ATOM 2199 N N . ALA B 1 96 ? -2.120 -12.142 16.358 1.00 7.00 194 ALA B N 1
ATOM 2200 C CA . ALA B 1 96 ? -2.258 -13.564 16.653 1.00 7.68 194 ALA B CA 1
ATOM 2201 C C . ALA B 1 96 ? -3.593 -13.865 17.327 1.00 8.10 194 ALA B C 1
ATOM 2202 O O . ALA B 1 96 ? -4.034 -13.135 18.217 1.00 8.76 194 ALA B O 1
ATOM 2204 N N . GLY B 1 97 ? -4.231 -14.946 16.892 1.00 7.29 195 GLY B N 1
ATOM 2205 C CA . GLY B 1 97 ? -5.501 -15.345 17.468 1.00 6.38 195 GLY B CA 1
ATOM 2206 C C . GLY B 1 97 ? -5.327 -16.637 18.245 1.00 7.63 195 GLY B C 1
ATOM 2207 O O . GLY B 1 97 ? -4.586 -17.528 17.824 1.00 9.22 195 GLY B O 1
ATOM 2208 N N . HIS B 1 98 ? -5.995 -16.724 19.390 1.00 7.96 196 HIS B N 1
ATOM 2209 C CA . HIS B 1 98 ? -5.951 -17.898 20.256 1.00 9.08 196 HIS B CA 1
ATOM 2210 C C . HIS B 1 98 ? -7.407 -18.277 20.477 1.00 10.85 196 HIS B C 1
ATOM 2211 O O . HIS B 1 98 ? -8.217 -17.433 20.860 1.00 9.29 196 HIS B O 1
ATOM 2218 N N . THR B 1 99 ? -7.741 -19.539 20.234 1.00 12.39 197 THR B N 1
ATOM 2219 C CA . THR B 1 99 ? -9.124 -19.983 20.363 1.00 16.56 197 THR B CA 1
ATOM 2220 C C . THR B 1 99 ? -9.237 -21.451 20.766 1.00 17.44 197 THR B C 1
ATOM 2221 O O . THR B 1 99 ? -8.469 -22.289 20.293 1.00 17.71 197 THR B O 1
ATOM 2225 N N . ASP B 1 100 ? -10.202 -21.760 21.628 1.00 19.19 198 ASP B N 1
ATOM 2226 C CA . ASP B 1 100 ? -10.420 -23.136 22.056 1.00 20.28 198 ASP B CA 1
ATOM 2227 C C . ASP B 1 100 ? -11.912 -23.473 21.969 1.00 21.35 198 ASP B C 1
ATOM 2228 O O . ASP B 1 100 ? 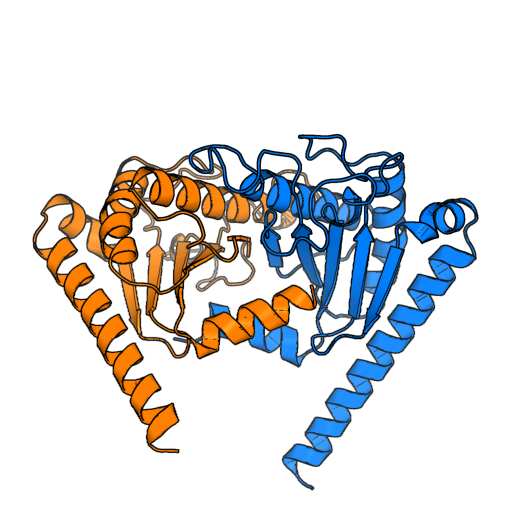-12.370 -24.453 22.560 1.00 21.28 198 ASP B O 1
ATOM 2233 N N . ASP B 1 101 ? -12.658 -22.661 21.220 1.00 22.60 199 ASP B N 1
ATOM 2234 C CA . ASP B 1 101 ? -14.096 -22.859 21.041 1.00 25.15 199 ASP B CA 1
ATOM 2235 C C . ASP B 1 101 ? -14.479 -24.272 20.641 1.00 26.23 199 ASP B C 1
ATOM 2236 O O . ASP B 1 101 ? -15.398 -24.857 21.213 1.00 25.70 199 ASP B O 1
ATOM 2241 N N . PHE B 1 102 ? -13.777 -24.818 19.653 1.00 27.01 200 PHE B N 1
ATOM 2242 C CA . PHE B 1 102 ? -14.070 -26.168 19.173 1.00 28.36 200 PHE B CA 1
ATOM 2243 C C . PHE B 1 102 ? -13.315 -27.243 19.940 1.00 29.97 200 PHE B C 1
ATOM 2244 O O . PHE B 1 102 ? -12.212 -27.010 20.436 1.00 27.37 200 PHE B O 1
ATOM 2252 N N . PRO B 1 103 ? -13.901 -28.445 20.042 1.00 32.63 201 PRO B N 1
ATOM 2253 C CA . PRO B 1 103 ? -13.223 -29.523 20.760 1.00 34.99 201 PRO B CA 1
ATOM 2254 C C . PRO B 1 103 ? -11.963 -29.905 19.991 1.00 36.89 201 PRO B C 1
ATOM 2255 O O . PRO B 1 103 ? -11.889 -29.720 18.774 1.00 37.24 201 PRO B O 1
ATOM 2259 N N . TYR B 1 104 ? -10.973 -30.428 20.703 1.00 39.53 202 TYR B N 1
ATOM 2260 C CA . TYR B 1 104 ? -9.712 -30.832 20.092 1.00 41.69 202 TYR B CA 1
ATOM 2261 C C . TYR B 1 104 ? -9.952 -31.727 18.874 1.00 43.08 202 TYR B C 1
ATOM 2262 O O . TYR B 1 104 ? -9.228 -31.645 17.881 1.00 42.77 202 TYR B O 1
ATOM 2271 N N . ALA B 1 105 ? -10.980 -32.569 18.960 1.00 43.96 203 ALA B N 1
ATOM 2272 C CA . ALA B 1 105 ? -11.327 -33.501 17.891 1.00 44.62 203 ALA B CA 1
ATOM 2273 C C . ALA B 1 105 ? -11.578 -32.838 16.539 1.00 45.27 203 ALA B C 1
ATOM 2274 O O . ALA B 1 105 ? -11.344 -33.445 15.494 1.00 45.16 203 ALA B O 1
ATOM 2276 N N . ASN B 1 106 ? -12.062 -31.600 16.556 1.00 46.02 204 ASN B N 1
ATOM 2277 C CA . ASN B 1 106 ? -12.338 -30.877 15.317 1.00 46.90 204 ASN B CA 1
ATOM 2278 C C . ASN B 1 106 ? -11.104 -30.698 14.442 1.00 47.45 204 ASN B C 1
ATOM 2279 O O . ASN B 1 106 ? -11.173 -30.062 13.391 1.00 47.20 204 ASN B O 1
ATOM 2284 N N . GLY B 1 107 ? -9.979 -31.261 14.872 1.00 48.20 205 GLY B N 1
ATOM 2285 C CA . GLY B 1 107 ? -8.759 -31.147 14.095 1.00 48.93 205 GLY B CA 1
ATOM 2286 C C . GLY B 1 107 ? -8.901 -31.828 12.749 1.00 49.53 205 GLY B C 1
ATOM 2287 O O . GLY B 1 107 ? -8.982 -31.167 11.719 1.00 49.68 205 GLY B O 1
ATOM 2288 N N . GLU B 1 108 ? -8.933 -33.157 12.763 1.00 50.41 206 GLU B N 1
ATOM 2289 C CA . GLU B 1 108 ? -9.073 -33.956 11.547 1.00 50.53 206 GLU B CA 1
ATOM 2290 C C . GLU B 1 108 ? -10.320 -33.574 10.764 1.00 49.29 206 GLU B C 1
ATOM 2291 O O . GLU B 1 108 ? -10.595 -34.121 9.697 1.00 49.21 206 GLU B O 1
ATOM 2297 N N . LYS B 1 109 ? -11.072 -32.632 11.315 1.00 47.65 207 LYS B N 1
ATOM 2298 C CA . LYS B 1 109 ? -12.300 -32.147 10.706 1.00 45.76 207 LYS B CA 1
ATOM 2299 C C . LYS B 1 109 ? -11.975 -31.146 9.614 1.00 43.13 207 LYS B C 1
ATOM 2300 O O . LYS B 1 109 ? -10.941 -31.221 8.939 1.00 43.16 207 LYS B O 1
ATOM 2306 N N . GLY B 1 110 ? -12.901 -30.210 9.459 1.00 39.74 208 GLY B N 1
ATOM 2307 C CA . GLY B 1 110 ? -12.759 -29.139 8.505 1.00 35.96 208 GLY B CA 1
ATOM 2308 C C . GLY B 1 110 ? -12.507 -27.926 9.378 1.00 31.72 208 GLY B C 1
ATOM 2309 O O . GLY B 1 110 ? -11.403 -27.732 9.871 1.00 33.21 208 GLY B O 1
ATOM 2310 N N . TYR B 1 111 ? -13.541 -27.125 9.604 1.00 27.89 209 TYR B N 1
ATOM 2311 C CA . TYR B 1 111 ? -13.398 -25.924 10.420 1.00 22.56 209 TYR B CA 1
ATOM 2312 C C . TYR B 1 111 ? -13.078 -26.271 11.872 1.00 21.50 209 TYR B C 1
ATOM 2313 O O . TYR B 1 111 ? -13.873 -26.909 12.562 1.00 21.83 209 TYR B O 1
ATOM 2322 N N . SER B 1 112 ? -11.904 -25.838 12.325 1.00 17.97 210 SER B N 1
ATOM 2323 C CA . SER B 1 112 ? -11.443 -26.105 13.684 1.00 15.57 210 SER B CA 1
ATOM 2324 C C . SER B 1 112 ? -10.911 -24.829 14.338 1.00 14.85 210 SER B C 1
ATOM 2325 O O . SER B 1 112 ? -11.095 -23.730 13.814 1.00 13.95 210 SER B O 1
ATOM 2328 N N . ASN B 1 113 ? -10.238 -24.980 15.477 1.00 13.05 211 ASN B N 1
ATOM 2329 C CA . ASN B 1 113 ? -9.668 -23.825 16.171 1.00 12.28 211 ASN B CA 1
ATOM 2330 C C . ASN B 1 113 ? -8.553 -23.185 15.352 1.00 11.26 211 ASN B C 1
ATOM 2331 O O . ASN B 1 113 ? -8.185 -22.039 15.586 1.00 10.01 211 ASN B O 1
ATOM 2336 N N . TRP B 1 114 ? -8.011 -23.934 14.397 1.00 10.07 212 TRP B N 1
ATOM 2337 C CA . TRP B 1 114 ? -6.954 -23.413 13.541 1.00 10.10 212 TRP B CA 1
ATOM 2338 C C . TRP B 1 114 ? -7.561 -22.383 12.597 1.00 10.20 212 TRP B C 1
ATOM 2339 O O . TRP B 1 114 ? -7.050 -21.269 12.447 1.00 9.64 212 TRP B O 1
ATOM 2350 N N . GLU B 1 115 ? -8.666 -22.760 11.967 1.00 9.42 213 GLU B N 1
ATOM 2351 C CA . GLU B 1 115 ? -9.360 -21.858 11.062 1.00 9.80 213 GLU B CA 1
ATOM 2352 C C . GLU B 1 115 ? -9.977 -20.712 11.855 1.00 9.38 213 GLU B C 1
ATOM 2353 O O . GLU B 1 115 ? -9.919 -19.551 11.445 1.00 8.87 213 GLU B O 1
ATOM 2359 N N . LEU B 1 116 ? -10.572 -21.040 12.999 1.00 8.96 214 LEU B N 1
ATOM 2360 C CA . LEU B 1 116 ? -11.211 -20.015 13.821 1.00 10.04 214 LEU B CA 1
ATOM 2361 C C . LEU B 1 116 ? -10.219 -18.982 14.343 1.00 9.57 214 LEU B C 1
ATOM 2362 O O . LEU B 1 116 ? -10.493 -17.783 14.298 1.00 10.20 214 LEU B O 1
ATOM 2367 N N . SER B 1 117 ? -9.066 -19.436 14.829 1.00 9.71 215 SER B N 1
ATOM 2368 C CA . SER B 1 117 ? -8.081 -18.498 15.357 1.00 9.13 215 SER B CA 1
ATOM 2369 C C . SER B 1 117 ? -7.521 -17.585 14.277 1.00 9.36 215 SER B C 1
ATOM 2370 O O . SER B 1 117 ? -7.379 -16.382 14.496 1.00 7.86 215 SER B O 1
ATOM 2373 N N . ALA B 1 118 ? -7.209 -18.146 13.111 1.00 9.27 216 ALA B N 1
ATOM 2374 C CA . ALA B 1 118 ? -6.672 -17.344 12.019 1.00 8.02 216 ALA B CA 1
ATOM 2375 C C . ALA B 1 118 ? -7.739 -16.383 11.513 1.00 8.14 216 ALA B C 1
ATOM 2376 O O . ALA B 1 118 ? -7.455 -15.215 11.233 1.00 7.78 216 ALA B O 1
ATOM 2378 N N . ASP B 1 119 ? -8.971 -16.871 11.398 1.00 7.89 217 ASP B N 1
ATOM 2379 C CA . ASP B 1 119 ? -10.054 -16.024 10.921 1.00 8.14 217 ASP B CA 1
ATOM 2380 C C . ASP B 1 119 ? -10.334 -14.877 11.881 1.00 8.20 217 ASP B C 1
ATOM 2381 O O . ASP B 1 119 ? -10.679 -13.777 11.449 1.00 8.54 217 ASP B O 1
ATOM 2386 N N . ARG B 1 120 ? -10.186 -15.127 13.179 1.00 7.72 218 ARG B N 1
ATOM 2387 C CA . ARG B 1 120 ? -10.419 -14.078 14.164 1.00 7.58 218 ARG B CA 1
ATOM 2388 C C . ARG B 1 120 ? -9.281 -13.067 14.120 1.00 8.28 218 ARG B C 1
ATOM 2389 O O . ARG B 1 120 ? -9.482 -11.874 14.351 1.00 7.42 218 ARG B O 1
ATOM 2397 N N . ALA B 1 121 ? -8.081 -13.547 13.818 1.00 8.60 219 ALA B N 1
ATOM 2398 C CA . ALA B 1 121 ? -6.934 -12.656 13.704 1.00 8.20 219 ALA B CA 1
ATOM 2399 C C . ALA B 1 121 ? -7.176 -11.721 12.519 1.00 7.56 219 ALA B C 1
ATOM 2400 O O . ALA B 1 121 ? -6.951 -10.511 12.615 1.00 7.17 219 ALA B O 1
ATOM 2402 N N . ASN B 1 122 ? -7.643 -12.273 11.402 1.00 6.17 220 ASN B N 1
ATOM 2403 C CA . ASN B 1 122 ? -7.906 -11.442 10.227 1.00 6.88 220 ASN B CA 1
ATOM 2404 C C . ASN B 1 122 ? -9.122 -10.550 10.429 1.00 7.32 220 ASN B C 1
ATOM 2405 O O . ASN B 1 122 ? -9.166 -9.434 9.917 1.00 8.50 220 ASN B O 1
ATOM 2410 N N . ALA B 1 123 ? -10.115 -11.033 11.166 1.00 6.20 221 ALA B N 1
ATOM 2411 C CA . ALA B 1 123 ? -11.298 -10.214 11.413 1.00 7.44 221 ALA B CA 1
ATOM 2412 C C . ALA B 1 123 ? -10.849 -8.992 12.213 1.00 7.49 221 ALA B C 1
ATOM 2413 O O . ALA B 1 123 ? -11.356 -7.883 12.021 1.00 7.11 221 ALA B O 1
ATOM 2415 N N . SER B 1 124 ? -9.882 -9.200 13.104 1.00 7.68 222 SER B N 1
ATOM 2416 C CA . SER B 1 124 ? -9.357 -8.110 13.923 1.00 7.20 222 SER B CA 1
ATOM 2417 C C . SER B 1 124 ? -8.575 -7.160 13.027 1.00 8.17 222 SER B C 1
ATOM 2418 O O . SER B 1 124 ? -8.703 -5.939 13.139 1.00 6.77 222 SER B O 1
ATOM 2421 N N . ARG B 1 125 ? -7.779 -7.731 12.126 1.00 5.92 223 ARG B N 1
ATOM 2422 C CA . ARG B 1 125 ? -6.985 -6.951 11.179 1.00 7.96 223 ARG B CA 1
ATOM 2423 C C . ARG B 1 125 ? -7.901 -6.011 10.382 1.00 7.29 223 ARG B C 1
ATOM 2424 O O . ARG B 1 125 ? -7.625 -4.818 10.251 1.00 7.63 223 ARG B O 1
ATOM 2432 N N . ARG B 1 126 ? -9.000 -6.553 9.865 1.00 8.10 224 ARG B N 1
ATOM 2433 C CA . ARG B 1 126 ? -9.936 -5.750 9.086 1.00 6.74 224 ARG B CA 1
ATOM 2434 C C . ARG B 1 126 ? -10.514 -4.584 9.887 1.00 7.24 224 ARG B C 1
ATOM 2435 O O . ARG B 1 126 ? -10.737 -3.510 9.334 1.00 8.54 224 ARG B O 1
ATOM 2443 N N . GLU B 1 127 ? -10.770 -4.789 11.177 1.00 6.72 225 GLU B N 1
ATOM 2444 C CA . GLU B 1 127 ? -11.309 -3.704 12.002 1.00 7.30 225 GLU B CA 1
ATOM 2445 C C . GLU B 1 127 ? -10.249 -2.624 12.210 1.00 7.54 225 GLU B C 1
ATOM 2446 O O . GLU B 1 127 ? -10.561 -1.434 12.270 1.00 7.30 225 GLU B O 1
ATOM 2452 N N . LEU B 1 128 ? -8.990 -3.031 12.331 1.00 7.96 226 LEU B N 1
ATOM 2453 C CA . LEU B 1 128 ? -7.927 -2.048 12.502 1.00 8.47 226 LEU B CA 1
ATOM 2454 C C . LEU B 1 128 ? -7.837 -1.198 11.236 1.00 8.89 226 LEU B C 1
ATOM 2455 O O . LEU B 1 128 ? -7.622 0.012 11.308 1.00 8.80 226 LEU B O 1
ATOM 2460 N N . VAL B 1 129 ? -8.004 -1.830 10.079 1.00 8.84 227 VAL B N 1
ATOM 2461 C CA . VAL B 1 129 ? -7.956 -1.101 8.813 1.00 9.78 227 VAL B CA 1
ATOM 2462 C C . VAL B 1 129 ? -9.145 -0.140 8.765 1.00 9.12 227 VAL B C 1
ATOM 2463 O O . VAL B 1 129 ? -9.006 1.017 8.357 1.00 9.05 227 VAL B O 1
ATOM 2467 N N . ALA B 1 130 ? -10.310 -0.618 9.192 1.00 8.93 228 ALA B N 1
ATOM 2468 C CA . ALA B 1 130 ? -11.511 0.215 9.205 1.00 10.00 228 ALA B CA 1
ATOM 2469 C C . ALA B 1 130 ? -11.296 1.407 10.137 1.00 11.21 228 ALA B C 1
ATOM 2470 O O . ALA B 1 130 ? -11.874 2.482 9.942 1.00 11.32 228 ALA B O 1
ATOM 2472 N N . GLY B 1 131 ? -10.456 1.201 11.147 1.00 9.37 229 GLY B N 1
ATOM 2473 C CA . GLY B 1 131 ? -10.154 2.238 12.116 1.00 10.72 229 GLY B CA 1
ATOM 2474 C C . GLY B 1 131 ? -9.135 3.243 11.622 1.00 9.53 229 GLY B C 1
ATOM 2475 O O . GLY B 1 131 ? -8.845 4.222 12.309 1.00 12.54 229 GLY B O 1
ATOM 2476 N N . GLY B 1 132 ? -8.572 2.994 10.444 1.00 10.02 230 GLY B N 1
ATOM 2477 C CA . GLY B 1 132 ? -7.609 3.920 9.876 1.00 11.46 230 GLY B CA 1
ATOM 2478 C C . GLY B 1 132 ? -6.147 3.523 9.913 1.00 12.90 230 GLY B C 1
ATOM 2479 O O . GLY B 1 132 ? -5.276 4.381 9.780 1.00 14.58 230 GLY B O 1
ATOM 2480 N N . LEU B 1 133 ? -5.862 2.237 10.079 1.00 12.38 231 LEU B N 1
ATOM 2481 C CA . LEU B 1 133 ? -4.475 1.782 10.127 1.00 13.36 231 LEU B CA 1
ATOM 2482 C C . LEU B 1 133 ? -3.800 1.919 8.761 1.00 15.58 231 LEU B C 1
ATOM 2483 O O . LEU B 1 133 ? -4.372 1.533 7.739 1.00 16.88 231 LEU B O 1
ATOM 2488 N N . ASP B 1 134 ? -2.584 2.461 8.746 1.00 15.06 232 ASP B N 1
ATOM 2489 C CA . ASP B 1 134 ? -1.848 2.637 7.496 1.00 15.51 232 ASP B CA 1
ATOM 2490 C C . ASP B 1 134 ? -1.578 1.314 6.801 1.00 16.85 232 ASP B C 1
ATOM 2491 O O . ASP B 1 134 ? -1.440 0.271 7.443 1.00 16.78 232 ASP B O 1
ATOM 2496 N N . ASN B 1 135 ? -1.485 1.374 5.477 1.00 17.36 233 ASN B N 1
ATOM 2497 C CA . ASN B 1 135 ? -1.196 0.197 4.678 1.00 18.90 233 ASN B CA 1
ATOM 2498 C C . ASN B 1 135 ? 0.263 -0.159 4.949 1.00 16.93 233 ASN B C 1
ATOM 2499 O O . ASN B 1 135 ? 1.112 0.728 5.059 1.00 18.45 233 ASN B O 1
ATOM 2504 N N . GLY B 1 136 ? 0.546 -1.451 5.076 1.00 15.52 234 GLY B N 1
ATOM 2505 C CA . GLY B 1 136 ? 1.908 -1.882 5.326 1.00 14.68 234 GLY B CA 1
ATOM 2506 C C . GLY B 1 136 ? 2.263 -2.053 6.794 1.00 13.98 234 GLY B C 1
ATOM 2507 O O . GLY B 1 136 ? 3.332 -2.574 7.107 1.00 14.83 234 GLY B O 1
ATOM 2508 N N . LYS B 1 137 ? 1.380 -1.630 7.695 1.00 12.39 235 LYS B N 1
ATOM 2509 C CA . LYS B 1 137 ? 1.646 -1.749 9.130 1.00 13.21 235 LYS B CA 1
ATOM 2510 C C . LYS B 1 137 ? 1.642 -3.196 9.612 1.00 11.50 235 LYS B C 1
ATOM 2511 O O . LYS B 1 137 ? 2.457 -3.575 10.451 1.00 11.39 235 LYS B O 1
ATOM 2517 N N . VAL B 1 138 ? 0.717 -3.995 9.091 1.00 12.00 236 VAL B N 1
ATOM 2518 C CA . VAL B 1 138 ? 0.621 -5.399 9.486 1.00 11.69 236 VAL B CA 1
ATOM 2519 C C . VAL B 1 138 ? 1.709 -6.232 8.808 1.00 11.46 236 VAL B C 1
ATOM 2520 O O . VAL B 1 138 ? 1.852 -6.216 7.581 1.00 12.21 236 VAL B O 1
ATOM 2524 N N . LEU B 1 139 ? 2.472 -6.962 9.617 1.00 9.06 237 LEU B N 1
ATOM 2525 C CA . LEU B 1 139 ? 3.572 -7.782 9.121 1.00 10.59 237 LEU B CA 1
ATOM 2526 C C . LEU B 1 139 ? 3.175 -9.250 8.918 1.00 10.85 237 LEU B C 1
ATOM 2527 O O . LEU B 1 139 ? 3.736 -9.943 8.060 1.00 11.15 237 LEU B O 1
ATOM 2532 N N . ARG B 1 140 ? 2.210 -9.720 9.704 1.00 7.81 238 ARG B N 1
ATOM 2533 C CA . ARG B 1 140 ? 1.751 -11.099 9.588 1.00 8.63 238 ARG B CA 1
ATOM 2534 C C . ARG B 1 140 ? 0.508 -11.328 10.438 1.00 8.09 238 ARG B C 1
ATOM 2535 O O . ARG B 1 140 ? 0.225 -10.562 11.361 1.00 7.97 238 ARG B O 1
ATOM 2543 N N . VAL B 1 141 ? -0.238 -12.378 10.112 1.00 7.78 239 VAL B N 1
ATOM 2544 C CA . VAL B 1 141 ? -1.420 -12.749 10.882 1.00 8.22 239 VAL B CA 1
ATOM 2545 C C . VAL B 1 141 ? -1.200 -14.206 11.264 1.00 8.54 239 VAL B C 1
ATOM 2546 O O . VAL B 1 141 ? -0.870 -15.037 10.414 1.00 9.66 239 VAL B O 1
ATOM 2550 N N . VAL B 1 142 ? -1.373 -14.511 12.544 1.00 7.05 240 VAL B N 1
ATOM 2551 C CA . VAL B 1 142 ? -1.125 -15.860 13.047 1.00 8.40 240 VAL B CA 1
ATOM 2552 C C . VAL B 1 142 ? -2.305 -16.508 13.759 1.00 8.53 240 VAL B C 1
ATOM 2553 O O . VAL B 1 142 ? -3.036 -15.853 14.493 1.00 7.98 240 VAL B O 1
ATOM 2557 N N . GLY B 1 143 ? -2.466 -17.807 13.528 1.00 7.35 241 GLY B N 1
ATOM 2558 C CA . GLY B 1 143 ? -3.506 -18.577 14.184 1.00 8.49 241 GLY B CA 1
ATOM 2559 C C . GLY B 1 143 ? -2.788 -19.612 15.038 1.00 8.47 241 GLY B C 1
ATOM 2560 O O . GLY B 1 143 ? -2.035 -20.436 14.514 1.00 8.80 241 GLY B O 1
ATOM 2561 N N . MET B 1 144 ? -2.997 -19.563 16.351 1.00 8.24 242 MET B N 1
ATOM 2562 C CA . MET B 1 144 ? -2.344 -20.498 17.263 1.00 8.63 242 MET B CA 1
ATOM 2563 C C . MET B 1 144 ? -3.302 -21.540 17.827 1.00 8.92 242 MET B C 1
ATOM 2564 O O . MET B 1 144 ? -2.901 -22.371 18.640 1.00 9.79 242 MET B O 1
ATOM 2569 N N . ALA B 1 145 ? -4.557 -21.492 17.391 1.00 8.97 243 ALA B N 1
ATOM 2570 C CA . ALA B 1 145 ? -5.585 -22.416 17.869 1.00 9.94 243 ALA B CA 1
ATOM 2571 C C . ALA B 1 145 ? -5.557 -22.401 19.397 1.00 11.53 243 ALA B C 1
ATOM 2572 O O . ALA B 1 145 ? -5.547 -21.330 20.004 1.00 11.77 243 ALA B O 1
ATOM 2574 N N . ALA B 1 146 ? -5.532 -23.576 20.019 1.00 11.85 244 ALA B N 1
ATOM 2575 C CA . ALA B 1 146 ? -5.507 -23.649 21.476 1.00 13.67 244 ALA B CA 1
ATOM 2576 C C . ALA B 1 146 ? -4.162 -24.150 22.000 1.00 15.11 244 ALA B C 1
ATOM 2577 O O . ALA B 1 146 ? -4.070 -24.660 23.118 1.00 16.23 244 ALA B O 1
ATOM 2579 N N . THR B 1 147 ? -3.115 -23.992 21.199 1.00 15.89 245 THR B N 1
ATOM 2580 C CA . THR B 1 147 ? -1.793 -24.453 21.601 1.00 17.36 245 THR B CA 1
ATOM 2581 C C . THR B 1 147 ? -1.196 -23.642 22.743 1.00 19.07 245 THR B C 1
ATOM 2582 O O . THR B 1 147 ? -0.359 -24.144 23.492 1.00 20.37 245 THR B O 1
ATOM 2586 N N . MET B 1 148 ? -1.628 -22.393 22.883 1.00 19.59 246 MET B N 1
ATOM 2587 C CA . MET B 1 148 ? -1.105 -21.528 23.931 1.00 23.17 246 MET B CA 1
ATOM 2588 C C . MET B 1 148 ? -2.096 -21.275 25.063 1.00 26.09 246 MET B C 1
ATOM 2589 O O . MET B 1 148 ? -2.174 -20.165 25.588 1.00 27.28 246 MET B O 1
ATOM 2594 N N . ARG B 1 149 ? -2.849 -22.306 25.433 1.00 29.40 247 ARG B N 1
ATOM 2595 C CA . ARG B 1 149 ? -3.820 -22.195 26.519 1.00 34.32 247 ARG B CA 1
ATOM 2596 C C . ARG B 1 149 ? -3.137 -21.618 27.754 1.00 36.73 247 ARG B C 1
ATOM 2597 O O . ARG B 1 149 ? -1.981 -21.933 28.029 1.00 36.87 247 ARG B O 1
ATOM 2605 N N . LEU B 1 150 ? -3.848 -20.770 28.491 1.00 39.90 248 LEU B N 1
ATOM 2606 C CA . LEU B 1 150 ? -3.295 -20.173 29.701 1.00 43.03 248 LEU B CA 1
ATOM 2607 C C . LEU B 1 150 ? -4.017 -20.750 30.912 1.00 45.07 248 LEU B C 1
ATOM 2608 O O . LEU B 1 150 ? -3.644 -20.496 32.060 1.00 45.93 248 LEU B O 1
ATOM 2613 N N . SER B 1 151 ? -5.059 -21.527 30.636 1.00 46.66 249 SER B N 1
ATOM 2614 C CA . SER B 1 151 ? -5.863 -22.164 31.668 1.00 49.23 249 SER B CA 1
ATOM 2615 C C . SER B 1 151 ? -6.568 -23.404 31.134 1.00 50.61 249 SER B C 1
ATOM 2616 O O . SER B 1 151 ? -7.074 -23.409 30.015 1.00 50.69 249 SER B O 1
ATOM 2619 N N . ASP B 1 152 ? -6.596 -24.455 31.945 1.00 52.97 250 ASP B N 1
ATOM 2620 C CA . ASP B 1 152 ? -7.272 -25.695 31.577 1.00 55.15 250 ASP B CA 1
ATOM 2621 C C . ASP B 1 152 ? -8.752 -25.333 31.430 1.00 55.89 250 ASP B C 1
ATOM 2622 O O . ASP B 1 152 ? -9.203 -24.347 32.019 1.00 55.90 250 ASP B O 1
ATOM 2627 N N . ARG B 1 153 ? -9.506 -26.099 30.644 1.00 56.68 251 ARG B N 1
ATOM 2628 C CA . ARG B 1 153 ? -10.938 -25.824 30.483 1.00 57.45 251 ARG B CA 1
ATOM 2629 C C . ARG B 1 153 ? -11.499 -25.703 31.907 1.00 57.65 251 ARG B C 1
ATOM 2630 O O . ARG B 1 153 ? -10.983 -26.336 32.822 1.00 57.87 251 ARG B O 1
ATOM 2638 N N . GLY B 1 154 ? -12.516 -24.867 32.109 1.00 57.42 252 GLY B N 1
ATOM 2639 C CA . GLY B 1 154 ? -13.077 -24.726 33.444 1.00 56.87 252 GLY B CA 1
ATOM 2640 C C . GLY B 1 154 ? -13.679 -23.373 33.809 1.00 56.38 252 GLY B C 1
ATOM 2641 O O . GLY B 1 154 ? -14.431 -22.806 33.006 1.00 56.62 252 GLY B O 1
ATOM 2642 N N . PRO B 1 155 ? -13.363 -22.815 34.991 1.00 55.75 253 PRO B N 1
ATOM 2643 C CA . PRO B 1 155 ? -13.891 -21.527 35.442 1.00 54.71 253 PRO B CA 1
ATOM 2644 C C . PRO B 1 155 ? -13.443 -20.314 34.641 1.00 53.44 253 PRO B C 1
ATOM 2645 O O . PRO B 1 155 ? -14.261 -19.565 34.098 1.00 53.79 253 PRO B O 1
ATOM 2649 N N . ASP B 1 156 ? -12.133 -20.116 34.587 1.00 51.65 254 ASP B N 1
ATOM 2650 C CA . ASP B 1 156 ? -11.561 -18.967 33.908 1.00 49.64 254 ASP B CA 1
ATOM 2651 C C . ASP B 1 156 ? -10.787 -19.327 32.642 1.00 46.93 254 ASP B C 1
ATOM 2652 O O . ASP B 1 156 ? -9.693 -18.815 32.412 1.00 47.40 254 ASP B O 1
ATOM 2657 N N . ASP B 1 157 ? -11.366 -20.200 31.823 1.00 43.19 255 ASP B N 1
ATOM 2658 C CA . ASP B 1 157 ? -10.734 -20.618 30.580 1.00 39.49 255 ASP B CA 1
ATOM 2659 C C . ASP B 1 157 ? -11.021 -19.590 29.486 1.00 36.62 255 ASP B C 1
ATOM 2660 O O . ASP B 1 157 ? -10.569 -19.731 28.344 1.00 35.63 255 ASP B O 1
ATOM 2665 N N . ALA B 1 158 ? -11.790 -18.562 29.840 1.00 33.19 256 ALA B N 1
ATOM 2666 C CA . ALA B 1 158 ? -12.136 -17.493 28.904 1.00 30.00 256 ALA B CA 1
ATOM 2667 C C . ALA B 1 158 ? -10.844 -16.874 28.393 1.00 27.67 256 ALA B C 1
ATOM 2668 O O . ALA B 1 158 ? -10.794 -16.323 27.295 1.00 26.27 256 ALA B O 1
ATOM 2670 N N . ILE B 1 159 ? -9.802 -16.977 29.211 1.00 26.40 257 ILE B N 1
ATOM 2671 C CA . ILE B 1 159 ? -8.488 -16.447 28.875 1.00 25.93 257 ILE B CA 1
ATOM 2672 C C . ILE B 1 159 ? -7.905 -17.150 27.649 1.00 24.30 257 ILE B C 1
ATOM 2673 O O . ILE B 1 159 ? -7.005 -16.619 26.989 1.00 23.21 257 ILE B O 1
ATOM 2678 N N . ASN B 1 160 ? -8.417 -18.341 27.346 1.00 21.61 258 ASN B N 1
ATOM 2679 C CA . ASN B 1 160 ? -7.928 -19.102 26.200 1.00 18.84 258 ASN B CA 1
ATOM 2680 C C . ASN B 1 160 ? -8.384 -18.509 24.876 1.00 18.08 258 ASN B C 1
ATOM 2681 O O . ASN B 1 160 ? -7.863 -18.857 23.816 1.00 18.68 258 ASN B O 1
ATOM 2686 N N . ARG B 1 161 ? -9.364 -17.616 24.942 1.00 14.87 259 ARG B N 1
ATOM 2687 C CA . ARG B 1 161 ? -9.871 -16.945 23.755 1.00 14.36 259 ARG B CA 1
ATOM 2688 C C . ARG B 1 161 ? -9.383 -15.508 23.840 1.00 13.46 259 ARG B C 1
ATOM 2689 O O . ARG B 1 161 ? -9.857 -14.729 24.667 1.00 13.21 259 ARG B O 1
ATOM 2697 N N . ARG B 1 162 ? -8.421 -15.159 22.996 1.00 11.99 260 ARG B N 1
ATOM 2698 C CA . ARG B 1 162 ? -7.884 -13.809 23.025 1.00 11.52 260 ARG B CA 1
ATOM 2699 C C . ARG B 1 162 ? -7.198 -13.458 21.720 1.00 11.54 260 ARG B C 1
ATOM 2700 O O . ARG B 1 162 ? -6.772 -14.344 20.969 1.00 10.53 260 ARG B O 1
ATOM 2708 N N . ILE B 1 163 ? -7.104 -12.159 21.453 1.00 9.25 261 ILE B N 1
ATOM 2709 C CA . ILE B 1 163 ? -6.437 -11.656 20.261 1.00 9.89 261 ILE B CA 1
ATOM 2710 C C . ILE B 1 163 ? -5.238 -10.866 20.766 1.00 10.67 261 ILE B C 1
ATOM 2711 O O . ILE B 1 163 ? -5.375 -10.009 21.635 1.00 10.58 261 ILE B O 1
ATOM 2716 N N . SER B 1 164 ? -4.060 -11.162 20.238 1.00 8.72 262 SER B N 1
ATOM 2717 C CA . SER B 1 164 ? -2.869 -10.453 20.666 1.00 10.76 262 SER B CA 1
ATOM 2718 C C . SER B 1 164 ? -2.340 -9.592 19.535 1.00 10.06 262 SER B C 1
ATOM 2719 O O . SER B 1 164 ? -2.163 -10.064 18.414 1.00 10.11 262 SER B O 1
ATOM 2722 N N . LEU B 1 165 ? -2.103 -8.321 19.839 1.00 9.57 263 LEU B N 1
ATOM 2723 C CA . LEU B 1 165 ? -1.582 -7.380 18.863 1.00 9.90 263 LEU B CA 1
ATOM 2724 C C . LEU B 1 165 ? -0.223 -6.919 19.377 1.00 10.23 263 LEU B C 1
ATOM 2725 O O . LEU B 1 165 ? -0.128 -6.289 20.427 1.00 10.42 263 LEU B O 1
ATOM 2730 N N . LEU B 1 166 ? 0.833 -7.247 18.647 1.00 8.98 264 LEU B N 1
ATOM 2731 C CA . LEU B 1 166 ? 2.165 -6.858 19.082 1.00 8.97 264 LEU B CA 1
ATOM 2732 C C . LEU B 1 166 ? 2.733 -5.718 18.246 1.00 8.64 264 LEU B C 1
ATOM 2733 O O . LEU B 1 166 ? 2.896 -5.847 17.028 1.00 9.61 264 LEU B O 1
ATOM 2738 N N . VAL B 1 167 ? 3.006 -4.596 18.910 1.00 8.51 265 VAL B N 1
ATOM 2739 C CA . VAL B 1 167 ? 3.596 -3.424 18.272 1.00 9.89 265 VAL B CA 1
ATOM 2740 C C . VAL B 1 167 ? 5.090 -3.679 18.443 1.00 10.43 265 VAL B C 1
ATOM 2741 O O . VAL B 1 167 ? 5.621 -3.610 19.551 1.00 10.01 265 VAL B O 1
ATOM 2745 N N . LEU B 1 168 ? 5.749 -3.970 17.330 1.00 9.97 266 LEU B N 1
ATOM 2746 C CA . LEU B 1 168 ? 7.156 -4.342 17.312 1.00 11.06 266 LEU B CA 1
ATOM 2747 C C . LEU B 1 168 ? 8.233 -3.269 17.337 1.00 11.75 266 LEU B C 1
ATOM 2748 O O . LEU B 1 168 ? 8.155 -2.284 16.603 1.00 11.71 266 LEU B O 1
ATOM 2753 N N . ASN B 1 169 ? 9.249 -3.467 18.178 1.00 12.58 267 ASN B N 1
ATOM 2754 C CA . ASN B 1 169 ? 10.364 -2.528 18.188 1.00 13.54 267 ASN B CA 1
ATOM 2755 C C . ASN B 1 169 ? 11.215 -2.952 16.998 1.00 13.51 267 ASN B C 1
ATOM 2756 O O . ASN B 1 169 ? 10.968 -4.004 16.406 1.00 11.98 267 ASN B O 1
ATOM 2761 N N . LYS B 1 170 ? 12.210 -2.148 16.645 1.00 14.81 268 LYS B N 1
ATOM 2762 C CA . LYS B 1 170 ? 13.047 -2.455 15.492 1.00 16.89 268 LYS B CA 1
ATOM 2763 C C . LYS B 1 170 ? 13.680 -3.845 15.480 1.00 16.18 268 LYS B C 1
ATOM 2764 O O . LYS B 1 170 ? 13.607 -4.555 14.472 1.00 15.64 268 LYS B O 1
ATOM 2770 N N . GLN B 1 171 ? 14.293 -4.240 16.589 1.00 16.08 269 GLN B N 1
ATOM 2771 C CA . GLN B 1 171 ? 14.944 -5.546 16.669 1.00 16.46 269 GLN B CA 1
ATOM 2772 C C . GLN B 1 171 ? 13.965 -6.697 16.481 1.00 14.33 269 GLN B C 1
ATOM 2773 O O . GLN B 1 171 ? 14.269 -7.677 15.801 1.00 13.21 269 GLN B O 1
ATOM 2779 N N . ALA B 1 172 ? 12.786 -6.573 17.080 1.00 13.78 270 ALA B N 1
ATOM 2780 C CA . ALA B 1 172 ? 11.768 -7.614 16.970 1.00 12.82 270 ALA B CA 1
ATOM 2781 C C . ALA B 1 172 ? 11.246 -7.705 15.538 1.00 13.12 270 ALA B C 1
ATOM 2782 O O . ALA B 1 172 ? 11.048 -8.800 15.005 1.00 11.94 270 ALA B O 1
ATOM 2784 N N . GLU B 1 173 ? 11.020 -6.551 14.918 1.00 12.45 271 GLU B N 1
ATOM 2785 C CA . GLU B 1 173 ? 10.537 -6.518 13.543 1.00 13.09 271 GLU B CA 1
ATOM 2786 C C . GLU B 1 173 ? 11.512 -7.248 12.624 1.00 14.00 271 GLU B C 1
ATOM 2787 O O . GLU B 1 173 ? 11.112 -8.074 11.801 1.00 12.93 271 GLU B O 1
ATOM 2793 N N . GLN B 1 174 ? 12.795 -6.931 12.758 1.00 12.69 272 GLN B N 1
ATOM 2794 C CA . GLN B 1 174 ? 13.801 -7.565 11.925 1.00 14.11 272 GLN B CA 1
ATOM 2795 C C . GLN B 1 174 ? 13.923 -9.060 12.188 1.00 13.35 272 GLN B C 1
ATOM 2796 O O . GLN B 1 174 ? 14.110 -9.840 11.254 1.00 12.79 272 GLN B O 1
ATOM 2802 N N . ALA B 1 175 ? 13.804 -9.463 13.452 1.00 11.89 273 ALA B N 1
ATOM 2803 C CA . ALA B 1 175 ? 13.902 -10.876 13.806 1.00 13.13 273 ALA B CA 1
ATOM 2804 C C . ALA B 1 175 ? 12.745 -11.656 13.192 1.00 13.03 273 ALA B C 1
ATOM 2805 O O . ALA B 1 175 ? 12.933 -12.751 12.663 1.00 13.28 273 ALA B O 1
ATOM 2807 N N . ILE B 1 176 ? 11.545 -11.091 13.266 1.00 11.97 274 ILE B N 1
ATOM 2808 C CA . ILE B 1 176 ? 10.377 -11.757 12.709 1.00 13.14 274 ILE B CA 1
ATOM 2809 C C . ILE B 1 176 ? 10.436 -11.816 11.181 1.00 11.34 274 ILE B C 1
ATOM 2810 O O . ILE B 1 176 ? 10.056 -12.822 10.587 1.00 11.44 274 ILE B O 1
ATOM 2815 N N . LEU B 1 177 ? 10.919 -10.751 10.544 1.00 11.20 275 LEU B N 1
ATOM 2816 C CA . LEU B 1 177 ? 11.029 -10.739 9.088 1.00 11.63 275 LEU B CA 1
ATOM 2817 C C . LEU B 1 177 ? 12.057 -11.770 8.619 1.00 12.41 275 LEU B C 1
ATOM 2818 O O . LEU B 1 177 ? 11.833 -12.486 7.642 1.00 12.67 275 LEU B O 1
ATOM 2823 N N . HIS B 1 178 ? 13.184 -11.841 9.320 1.00 12.09 276 HIS B N 1
ATOM 2824 C CA . HIS B 1 178 ? 14.235 -12.793 8.976 1.00 12.28 276 HIS B CA 1
ATOM 2825 C C . HIS B 1 178 ? 13.689 -14.213 9.096 1.00 12.17 276 HIS B C 1
ATOM 2826 O O . HIS B 1 178 ? 13.941 -15.065 8.246 1.00 11.14 276 HIS B O 1
ATOM 2833 N N . HIS B 1 179 ? 12.939 -14.461 10.162 1.00 10.43 277 HIS B N 1
ATOM 2834 C CA . HIS B 1 179 ? 12.344 -15.773 10.389 1.00 11.43 277 HIS B CA 1
ATOM 2835 C C . HIS B 1 179 ? 11.419 -16.160 9.244 1.00 10.91 277 HIS B C 1
ATOM 2836 O O . HIS B 1 179 ? 11.505 -17.264 8.706 1.00 11.58 277 HIS B O 1
ATOM 2843 N N . HIS B 1 180 ? 10.534 -15.247 8.865 1.00 11.11 278 HIS B N 1
ATOM 2844 C CA . HIS B 1 180 ? 9.590 -15.560 7.810 1.00 12.02 278 HIS B CA 1
ATOM 2845 C C . HIS B 1 180 ? 10.178 -15.633 6.408 1.00 14.03 278 HIS B C 1
ATOM 2846 O O . HIS B 1 180 ? 9.558 -16.188 5.504 1.00 13.16 278 HIS B O 1
ATOM 2853 N N . HIS B 1 181 ? 11.385 -15.107 6.227 1.00 14.70 279 HIS B N 1
ATOM 2854 C CA . HIS B 1 181 ? 12.025 -15.211 4.924 1.00 15.58 279 HIS B CA 1
ATOM 2855 C C . HIS B 1 181 ? 12.577 -16.638 4.829 1.00 15.34 279 HIS B C 1
ATOM 2856 O O . HIS B 1 181 ? 12.993 -17.094 3.761 1.00 16.04 279 HIS B O 1
ATOM 2863 N N . HIS B 1 182 ? 12.562 -17.339 5.962 1.00 14.39 280 HIS B N 1
ATOM 2864 C CA . HIS B 1 182 ? 13.012 -18.730 6.042 1.00 14.77 280 HIS B CA 1
ATOM 2865 C C . HIS B 1 182 ? 11.782 -19.626 6.155 1.00 13.49 280 HIS B C 1
ATOM 2866 O O . HIS B 1 182 ? 11.889 -20.812 6.465 1.00 14.63 280 HIS B O 1
ATOM 2873 N N . HIS B 1 183 ? 10.610 -19.047 5.919 1.00 10.99 281 HIS B N 1
ATOM 2874 C CA . HIS B 1 183 ? 9.362 -19.796 5.994 1.00 10.44 281 HIS B CA 1
ATOM 2875 C C . HIS B 1 183 ? 8.540 -19.526 4.730 1.00 11.41 281 HIS B C 1
ATOM 2876 O O . HIS B 1 183 ? 7.400 -19.031 4.842 1.00 11.09 281 HIS B O 1
#

Nearest PDB structures (foldseek):
  2zvy-assembly1_B  TM=9.758E-01  e=3.134E-34  Salmonella enterica subsp. enterica serovar Typhimurium
  2zvz-assembly1_A  TM=9.529E-01  e=2.850E-29  Salmonella enterica subsp. enterica serovar Typhimurium
  5y40-assembly1_A  TM=9.695E-01  e=1.700E-28  Salmonella enterica subsp. enterica serovar Typhimurium str. LT2
  2zov-assembly1_A-2  TM=9.316E-01  e=6.450E-27  Salmonella enterica subsp. enterica serovar Typhimurium
  5y3z-assembly1_A  TM=8.998E-01  e=3.138E-24  Salmonella enterica subsp. enterica serovar Typhimurium str. LT2

Organism: Salmonella typhimurium (strain LT2 / SGSC1412 / ATCC 700720) (NCBI:txid99287)

Secondary structure (DSSP, 8-state):
--HHHHHHHHHHHHHHHHHHHHHHHHHHHHHSHHHHTTGGGEEEEEETTEEEEEEE--SSS-SB-TT--SBPHHHHHHHHHHHHHHTTS---EEEEEE--SSPTT-STTSS-HHHHHHHHHHHHHHHHHHTTPPTT-EEEEEE-TTTT-SS-SSTTGGGGSEEEEEEE-HHHHHHHHHHTT--/-HHHHHHHHHHHHHHHHHHHHHHHHHHHSHHHHHHGGGEEEEEETTEEEEEEE--SS--SB-TT--SBPHHHHHHHHHHHHHHTTSS--EEEEEE---S-GGGSSSSS-HHHHHHHHHHHHHHHHHHTTPPTT-EEEEEE-TTTT-SS-SSTTGGGGSEEEEEEE-HHHHHHHHHHHTT-

Solvent-accessible surface area: 16522 Å² total; per-residue (Å²): 174,166,114,80,78,70,78,82,85,132,95,145,116,13,82,68,90,4,80,136,7,71,35,54,0,58,107,50,5,61,78,58,93,164,13,104,65,13,103,85,3,15,98,18,47,85,23,135,16,2,0,29,4,21,1,17,14,42,105,145,75,30,1,6,127,103,32,34,30,126,12,23,79,45,0,81,76,2,0,99,25,5,0,71,33,1,39,66,21,119,15,56,0,0,0,0,0,4,0,10,24,58,87,131,32,89,53,29,156,26,116,4,6,7,8,0,0,1,34,4,0,2,3,0,3,73,22,0,24,58,20,42,6,73,107,34,12,9,0,6,1,1,0,0,4,8,51,9,116,97,24,107,131,31,123,110,22,10,61,4,33,14,4,0,1,0,0,0,19,79,97,10,30,86,61,10,46,90,37,23,78,23,137,136,106,108,84,61,87,123,81,136,127,22,86,65,85,1,61,137,4,82,31,52,0,66,127,61,4,84,75,54,91,125,15,93,63,8,107,90,5,14,91,27,28,46,14,128,21,1,0,18,2,23,1,17,14,40,88,149,81,37,2,6,127,118,26,30,23,132,18,25,79,41,0,83,45,0,0,101,27,6,0,73,35,2,39,64,30,104,9,56,0,4,0,8,0,6,0,18,31,47,83,164,72,10,18,129,128,32,94,3,12,28,10,0,0,3,33,4,0,1,4,0,0,67,22,0,38,53,17,43,13,78,97,41,13,12,2,9,2,0,0,0,4,26,37,2,96,83,33,127,169,27,110,101,5,6,41,2,35,8,5,14,1,11,1,1,21,100,86,10,17,90,64,18,33,102,29,1,102,44,2

Foldseek 3Di:
DPPVVVVVVLVVVLQVVLVVLQVVLVVLQVVPVLSVVQCVQWDWDADPFGIKIKRFAAVVGAQAPQPGLAGDVVLLVSLLSSLVSLQVDQFAKEKWWFEDSDPPPPPPVDDALQNSRQSNSVNSVVSSVVSPHDPPRYDYYGRPRQVPFPDDDDNGRSRRGMMMMGRGGPVSSVVVVCVVPPD/DCVVVVVVVVLQVVLVVLVVVLVVVLCVDPLSVVQCVQWDWDQDPFGIKIKGFFFVVGAQAPQPDLAGDPSLLVSLLVSLVSLQVDDFAKEKWWFEASADPVCPVPDDALQNSGQSNRVNSVVSSVVSPHDPPRYDYTYRPRQVPQPDDPDDGSSRRGMMMMDRGDVVSSVVVVVVVVVD

InterPro domains:
  IPR006665 OmpA-like domain [PF00691] (161-259)
  IPR006665 OmpA-like domain [PS51123] (149-269)
  IPR006665 OmpA-like domain [cd07185] (162-265)
  IPR025713 Motility protein B-like, N-terminal domain [PF13677] (13-67)
  IPR036737 OmpA-like domain superfamily [G3DSA:3.30.1330.60] (108-295)
  IPR036737 OmpA-like domain superfamily [SSF103088] (157-265)
  IPR050330 Bacterial Outer Membrane Structural/Functional [PTHR30329] (13-272)

Radius of gyration: 20.72 Å; Cα contacts (8 Å, |Δi|>4): 681; chains: 2; bounding box: 53×52×52 Å

Sequence (363 aa):
EKQPNIDELKKRMEQSRLNKLRGDLDQLIESDPKLRALRPHLKIDLVQEGLRIQIIDSQNRPMFKTGSAEVEPYMRDILRAIAPVLNGIPNRISLAGHTDDFPYANGEKGYSNWELSADRANASRRELVAGGLDNGKVLRVVGMAATMRLSDRGPDDAINRRISLLVLNKQAEQAILHHHHHHPNIDELKKRMEQSRLNKLRGDLDQLIESDPKLRALRPHLKIDLVQEGLRIQIIDSQNRPMFKTGSAEVEPYMRDILRAIAPVLNGIPNRISLAGHTDDFPYANGEKGYSNWELSADRANASRRELVAGGLDNGKVLRVVGMAATMRLSDRGPDDAINRRISLLVLNKQAEQAILHHHHHH

B-factor: mean 22.0, std 14.56, range [3.54, 87.27]